Protein AF-0000000066916669 (afdb_homodimer)

Radius of gyration: 25.3 Å; Cα contacts (8 Å, |Δi|>4): 601; chains: 2; bounding box: 57×91×58 Å

pLDDT: mean 84.6, std 14.41, range [48.88, 98.75]

Sequence (262 aa):
MKFILYIFLIFLSIKISYMYKQDVSVAGQLLCNRKRAVGIQVYLKEKDTFDPDDTLDATLSDYEGKFKLEGVEDEFKSIKPYIEIIHKCEVSNIMCNRSTIYRIDQKQIGKNYDFQYINLNIKGHSDSEICMKFILYIFLIFLSIKISYMYKQDVSVAGQLLCNRKRAVGIQVYLKEKDTFDPDDTLDATLSDYEGKFKLEGVEDEFKSIKPYIEIIHKCEVSNIMCNRSTIYRIDQKQIGKNYDFQYINLNIKGHSDSEIC

Organism: Strongyloides stercoralis (NCBI:txid6248)

Solvent-accessible surface area (backbone atoms only — not comparable to full-atom values): 14380 Å² total; per-residue (Å²): 112,69,66,61,52,50,53,55,55,54,63,65,58,60,70,66,72,74,56,46,80,45,41,40,33,39,32,33,28,34,27,42,91,92,32,61,33,54,67,34,44,36,34,36,32,32,62,45,92,87,46,77,66,43,76,50,30,73,46,52,17,38,91,71,5,33,41,69,44,55,31,70,46,73,34,76,55,85,71,47,38,30,37,40,36,47,38,62,60,88,49,96,48,87,84,30,34,35,38,40,61,48,68,49,60,66,89,45,56,71,37,80,40,68,52,47,58,42,47,51,67,50,69,54,99,60,52,44,77,51,111,114,70,65,61,51,51,52,55,55,53,65,66,58,60,70,65,73,73,57,45,79,45,43,41,32,41,33,34,27,33,26,42,91,93,32,63,33,55,68,33,44,38,34,36,32,32,62,45,92,86,47,76,65,44,77,49,29,74,46,55,17,36,92,72,5,34,41,69,43,56,31,72,45,74,34,76,56,84,69,47,39,30,37,40,36,47,38,61,59,89,48,94,47,90,83,28,33,33,37,40,60,46,67,49,61,65,88,44,56,70,35,80,40,67,51,46,58,43,47,51,66,51,70,54,98,59,52,42,77,51,113

Structure (mmCIF, N/CA/C/O backbone):
data_AF-0000000066916669-model_v1
#
loop_
_entity.id
_entity.type
_entity.pdbx_description
1 polymer 'GTP cyclohydrolase 1'
#
loop_
_atom_site.group_PDB
_atom_site.id
_atom_site.type_symbol
_atom_site.label_atom_id
_atom_site.label_alt_id
_atom_site.label_comp_id
_atom_site.label_asym_id
_atom_site.label_entity_id
_atom_site.label_seq_id
_atom_site.pdbx_PDB_ins_code
_atom_site.Cartn_x
_atom_site.Cartn_y
_atom_site.Cartn_z
_atom_site.occupancy
_atom_site.B_iso_or_equiv
_atom_site.auth_seq_id
_atom_site.auth_comp_id
_atom_site.auth_asym_id
_atom_site.auth_atom_id
_atom_site.pdbx_PDB_model_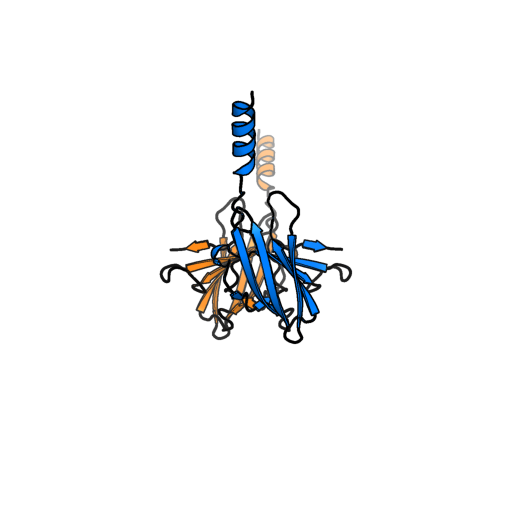num
ATOM 1 N N . MET A 1 1 ? -37.219 -37.375 -38.188 1 54.28 1 MET A N 1
ATOM 2 C CA . MET A 1 1 ? -37.094 -37.156 -36.75 1 54.28 1 MET A CA 1
ATOM 3 C C . MET A 1 1 ? -35.688 -37.469 -36.281 1 54.28 1 MET A C 1
ATOM 5 O O . MET A 1 1 ? -35.219 -36.906 -35.281 1 54.28 1 MET A O 1
ATOM 9 N N . LYS A 1 2 ? -35 -38.5 -36.906 1 67.44 2 LYS A N 1
ATOM 10 C CA . LYS A 1 2 ? -33.688 -38.875 -36.438 1 67.44 2 LYS A CA 1
ATOM 11 C C . LYS A 1 2 ? -32.656 -37.781 -36.781 1 67.44 2 LYS A C 1
ATOM 13 O O . LYS A 1 2 ? -31.719 -37.562 -36.031 1 67.44 2 LYS A O 1
ATOM 18 N N . PHE A 1 3 ? -32.812 -37.125 -37.906 1 68.62 3 PHE A N 1
ATOM 19 C CA . PHE A 1 3 ? -31.859 -36.125 -38.344 1 68.62 3 PHE A CA 1
ATOM 20 C C . PHE A 1 3 ? -31.938 -34.875 -37.438 1 68.62 3 PHE A C 1
ATOM 22 O O . PHE A 1 3 ? -30.906 -34.281 -37.125 1 68.62 3 PHE A O 1
ATOM 29 N N . ILE A 1 4 ? -33.125 -34.5 -37.031 1 66 4 ILE A N 1
ATOM 30 C CA . ILE A 1 4 ? -33.312 -33.344 -36.156 1 66 4 ILE A CA 1
ATOM 31 C C . ILE A 1 4 ? -32.719 -33.656 -34.75 1 66 4 ILE A C 1
ATOM 33 O O . ILE A 1 4 ? -32.125 -32.781 -34.125 1 66 4 ILE A O 1
ATOM 37 N N . LEU A 1 5 ? -32.812 -34.938 -34.406 1 64.81 5 LEU A N 1
ATOM 38 C CA . LEU A 1 5 ? -32.25 -35.312 -33.094 1 64.81 5 LEU A CA 1
ATOM 39 C C . LEU A 1 5 ? -30.734 -35.25 -33.125 1 64.81 5 LEU A C 1
ATOM 41 O O . LEU A 1 5 ? -30.109 -34.875 -32.125 1 64.81 5 LEU A O 1
ATOM 45 N N . TYR A 1 6 ? -30.172 -35.594 -34.344 1 64.19 6 TYR A N 1
ATOM 46 C CA . TYR A 1 6 ? -28.719 -35.594 -34.438 1 64.19 6 TYR A CA 1
ATOM 47 C C . TYR A 1 6 ? -28.172 -34.156 -34.438 1 64.19 6 TYR A C 1
ATOM 49 O O . TYR A 1 6 ? -27.109 -33.875 -33.875 1 64.19 6 TYR A O 1
ATOM 57 N N . ILE A 1 7 ? -28.938 -33.25 -35 1 62.25 7 ILE A N 1
ATOM 58 C CA . ILE A 1 7 ? -28.5 -31.859 -35.031 1 62.25 7 ILE A CA 1
ATOM 59 C C . ILE A 1 7 ? -28.578 -31.266 -33.625 1 62.25 7 ILE A C 1
ATOM 61 O O . ILE A 1 7 ? -27.703 -30.5 -33.219 1 62.25 7 ILE A O 1
ATOM 65 N N . PHE A 1 8 ? -29.594 -31.625 -32.812 1 62.5 8 PHE A N 1
ATOM 66 C CA . PHE A 1 8 ? -29.734 -31.141 -31.438 1 62.5 8 PHE A CA 1
ATOM 67 C C . PHE A 1 8 ? -28.609 -31.672 -30.562 1 62.5 8 PHE A C 1
ATOM 69 O O . PHE A 1 8 ? -28.094 -30.969 -29.703 1 62.5 8 PHE A O 1
ATOM 76 N N . LEU A 1 9 ? -28.203 -32.906 -30.781 1 59.75 9 LEU A N 1
ATOM 77 C CA . LEU A 1 9 ? -27.125 -33.469 -29.984 1 59.75 9 LEU A CA 1
ATOM 78 C C . LEU A 1 9 ? -25.781 -32.844 -30.344 1 59.75 9 LEU A C 1
ATOM 80 O O . LEU A 1 9 ? -24.922 -32.656 -29.484 1 59.75 9 LEU A O 1
ATOM 84 N N . ILE A 1 10 ? -25.516 -32.5 -31.578 1 57.75 10 ILE A N 1
ATOM 85 C CA . ILE A 1 10 ? -24.266 -31.859 -31.984 1 57.75 10 ILE A CA 1
ATOM 86 C C . ILE A 1 10 ? -24.203 -30.422 -31.422 1 57.75 10 ILE A C 1
ATOM 88 O O . ILE A 1 10 ? -23.141 -29.969 -31 1 57.75 10 ILE A O 1
ATOM 92 N N . PHE A 1 11 ? -25.312 -29.641 -31.438 1 56.94 11 PHE A N 1
ATOM 93 C CA . PHE A 1 11 ? -25.297 -28.297 -30.891 1 56.94 11 PHE A CA 1
ATOM 94 C C . PHE A 1 11 ? -25.016 -28.328 -29.391 1 56.94 11 PHE A C 1
ATOM 96 O O . PHE A 1 11 ? -24.469 -27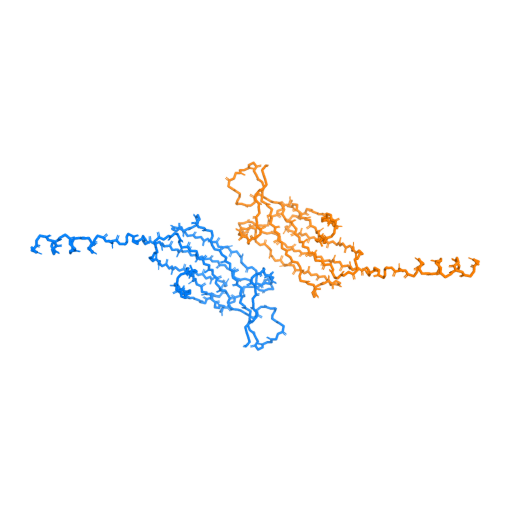.359 -28.844 1 56.94 11 PHE A O 1
ATOM 103 N N . LEU A 1 12 ? -25.516 -29.281 -28.656 1 54.38 12 LEU A N 1
ATOM 104 C CA . LEU A 1 12 ? -25.234 -29.359 -27.234 1 54.38 12 LEU A CA 1
ATOM 105 C C . LEU A 1 12 ? -23.766 -29.656 -26.984 1 54.38 12 LEU A C 1
ATOM 107 O O . LEU A 1 12 ? -23.219 -29.281 -25.938 1 54.38 12 LEU A O 1
ATOM 111 N N . SER A 1 13 ? -23.078 -30.406 -27.828 1 51.09 13 SER A N 1
ATOM 112 C CA . SER A 1 13 ? -21.703 -30.766 -27.5 1 51.09 13 SER A CA 1
ATOM 113 C C . SER A 1 13 ? -20.781 -29.547 -27.516 1 51.09 13 SER A C 1
ATOM 115 O O . SER A 1 13 ? -19.719 -29.562 -26.906 1 51.09 13 SER A O 1
ATOM 117 N N . ILE A 1 14 ? -20.922 -28.703 -28.484 1 51.44 14 ILE A N 1
ATOM 118 C CA . ILE A 1 14 ? -19.734 -27.891 -28.766 1 51.44 14 ILE A CA 1
ATOM 119 C C . ILE A 1 14 ? -19.531 -26.875 -27.641 1 51.44 14 ILE A C 1
ATOM 121 O O . ILE A 1 14 ? -18.703 -25.984 -27.766 1 51.44 14 ILE A O 1
ATOM 125 N N . LYS A 1 15 ? -20.422 -26.547 -26.891 1 48.88 15 LYS A N 1
ATOM 126 C CA . LYS A 1 15 ? -19.938 -25.453 -26.062 1 48.88 15 LYS A CA 1
ATOM 127 C C . LYS A 1 15 ? -18.719 -25.891 -25.25 1 48.88 15 LYS A C 1
ATOM 129 O O . LYS A 1 15 ? -18.859 -26.406 -24.125 1 48.88 15 LYS A O 1
ATOM 134 N N . ILE A 1 16 ? -17.766 -26.688 -25.797 1 51.12 16 ILE A N 1
ATOM 135 C CA . ILE A 1 16 ? -16.5 -26.797 -25.078 1 51.12 16 ILE A CA 1
ATOM 136 C C . ILE A 1 16 ? -16.062 -25.422 -24.578 1 51.12 16 ILE A C 1
ATOM 138 O O . ILE A 1 16 ? -15.742 -24.547 -25.391 1 51.12 16 ILE A O 1
ATOM 142 N N . SER A 1 17 ? -16.688 -25 -23.578 1 51.78 17 SER A N 1
ATOM 143 C CA . SER A 1 17 ? -16.281 -23.781 -22.859 1 51.78 17 SER A CA 1
ATOM 144 C C . SER A 1 17 ? -14.773 -23.734 -22.672 1 51.78 17 SER A C 1
ATOM 146 O O . SER A 1 17 ? -14.195 -24.609 -22 1 51.78 17 SER A O 1
ATOM 148 N N . TYR A 1 18 ? -13.961 -23.328 -23.688 1 56.91 18 TYR A N 1
ATOM 149 C CA . TYR A 1 18 ? -12.523 -23.094 -23.656 1 56.91 18 TYR A CA 1
ATOM 150 C C . TYR A 1 18 ? -12.125 -22.375 -22.359 1 56.91 18 TYR A C 1
ATOM 152 O O . TYR A 1 18 ? -12.305 -21.172 -22.234 1 56.91 18 TYR A O 1
ATOM 160 N N . MET A 1 19 ? -12.172 -23.078 -21.25 1 63.72 19 MET A N 1
ATOM 161 C CA . MET A 1 19 ? -11.57 -22.547 -20.031 1 63.72 19 MET A CA 1
ATOM 162 C C . MET A 1 19 ? -10.047 -22.594 -20.109 1 63.72 19 MET A C 1
ATOM 164 O O . MET A 1 19 ? -9.484 -23.594 -20.578 1 63.72 19 MET A O 1
ATOM 168 N N . TYR A 1 20 ? -9.367 -21.484 -20.031 1 74.69 20 TYR A N 1
ATOM 169 C CA . TYR A 1 20 ? -7.914 -21.391 -20.047 1 74.69 20 TYR A CA 1
ATOM 170 C C . TYR A 1 20 ? -7.359 -21.422 -18.625 1 74.69 20 TYR A C 1
ATOM 172 O O . TYR A 1 20 ? -7.945 -20.859 -17.703 1 74.69 20 TYR A O 1
ATOM 180 N N . LYS A 1 21 ? -6.465 -22.375 -18.406 1 80.81 21 LYS A N 1
ATOM 181 C CA . LYS A 1 21 ? -5.738 -22.469 -17.156 1 80.81 21 LYS A CA 1
ATOM 182 C C . LYS A 1 21 ? -4.773 -21.297 -16.984 1 80.81 21 LYS A C 1
ATOM 184 O O . LYS A 1 21 ? -3.973 -21.016 -17.875 1 80.81 21 LYS A O 1
ATOM 189 N N . GLN A 1 22 ? -4.957 -20.547 -15.906 1 86.12 22 GLN A N 1
ATOM 190 C CA . GLN A 1 22 ? -4.086 -19.406 -15.602 1 86.12 22 GLN A CA 1
ATOM 191 C C . GLN A 1 22 ? -3.393 -19.594 -14.258 1 86.12 22 GLN A C 1
ATOM 193 O O . GLN A 1 22 ? -4.047 -19.859 -13.25 1 86.12 22 GLN A O 1
ATOM 198 N N . ASP A 1 23 ? -2.1 -19.562 -14.242 1 90.25 23 ASP A N 1
ATOM 199 C CA . ASP A 1 23 ? -1.294 -19.719 -13.039 1 90.25 23 ASP A CA 1
ATOM 200 C C . ASP A 1 23 ? -0.911 -18.375 -12.445 1 90.25 23 ASP A C 1
ATOM 202 O O . ASP A 1 23 ? -0.667 -17.406 -13.18 1 90.25 23 ASP A O 1
ATOM 206 N N . VAL A 1 24 ? -0.992 -18.375 -11.18 1 91.44 24 VAL A N 1
ATOM 207 C CA . VAL A 1 24 ? -0.552 -17.172 -10.484 1 91.44 24 VAL A CA 1
ATOM 208 C C . VAL A 1 24 ? 0.416 -17.547 -9.359 1 91.44 24 VAL A C 1
ATOM 210 O O . VAL A 1 24 ? 0.133 -18.453 -8.57 1 91.44 24 VAL A O 1
ATOM 213 N N . SER A 1 25 ? 1.585 -16.953 -9.336 1 95.88 25 SER A N 1
ATOM 214 C CA . SER A 1 25 ? 2.586 -17.125 -8.289 1 95.88 25 SER A CA 1
ATOM 215 C C . SER A 1 25 ? 2.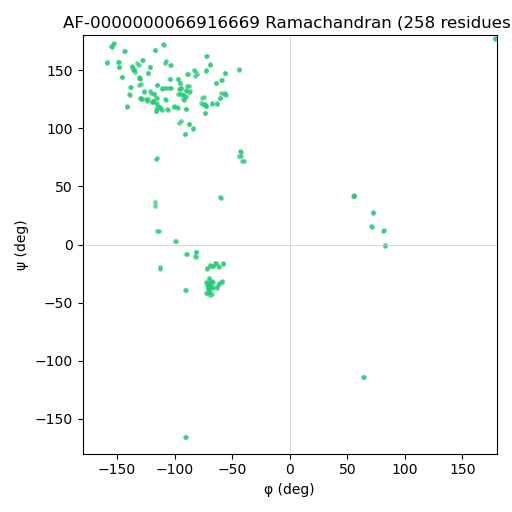984 -15.773 -7.688 1 95.88 25 SER A C 1
ATOM 217 O O . SER A 1 25 ? 3.354 -14.852 -8.414 1 95.88 25 SER A O 1
ATOM 219 N N . VAL A 1 26 ? 2.854 -15.711 -6.367 1 96.44 26 VAL A N 1
ATOM 220 C CA . VAL A 1 26 ? 3.172 -14.445 -5.727 1 96.44 26 VAL A CA 1
ATOM 221 C C . VAL A 1 26 ? 4.008 -14.695 -4.473 1 96.44 26 VAL A C 1
ATOM 223 O O . VAL A 1 26 ? 3.893 -15.742 -3.842 1 96.44 26 VAL A O 1
ATOM 226 N N . ALA A 1 27 ? 4.832 -13.773 -4.145 1 97.69 27 ALA A N 1
ATOM 227 C CA . ALA A 1 27 ? 5.668 -13.805 -2.943 1 97.69 27 ALA A CA 1
ATOM 228 C C . ALA A 1 27 ? 5.816 -12.414 -2.342 1 97.69 27 ALA A C 1
ATOM 230 O O . ALA A 1 27 ? 5.418 -11.414 -2.953 1 97.69 27 ALA A O 1
ATOM 231 N N . GLY A 1 28 ? 6.277 -12.312 -1.205 1 97.62 28 GLY A N 1
ATOM 232 C CA . G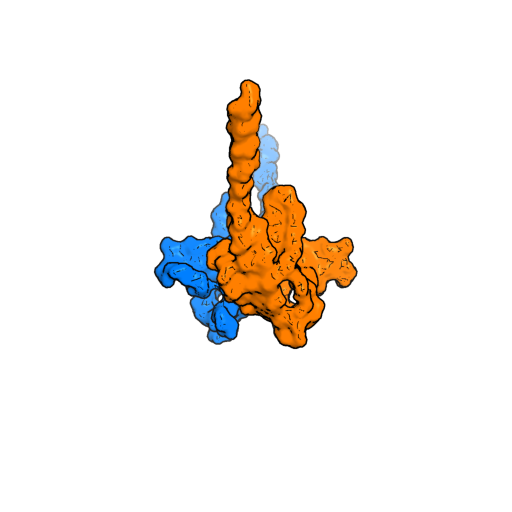LY A 1 28 ? 6.555 -11.055 -0.527 1 97.62 28 GLY A CA 1
ATOM 233 C C . GLY A 1 28 ? 7.086 -11.242 0.882 1 97.62 28 GLY A C 1
ATOM 234 O O . GLY A 1 28 ? 7.281 -12.375 1.333 1 97.62 28 GLY A O 1
ATOM 235 N N . GLN A 1 29 ? 7.391 -10.125 1.482 1 98.12 29 GLN A N 1
ATOM 236 C CA . GLN A 1 29 ? 7.867 -10.07 2.861 1 98.12 29 GLN A CA 1
ATOM 237 C C . GLN A 1 29 ? 7.066 -9.055 3.678 1 98.12 29 GLN A C 1
ATOM 239 O O . GLN A 1 29 ? 6.949 -7.895 3.291 1 98.12 29 GLN A O 1
ATOM 244 N N .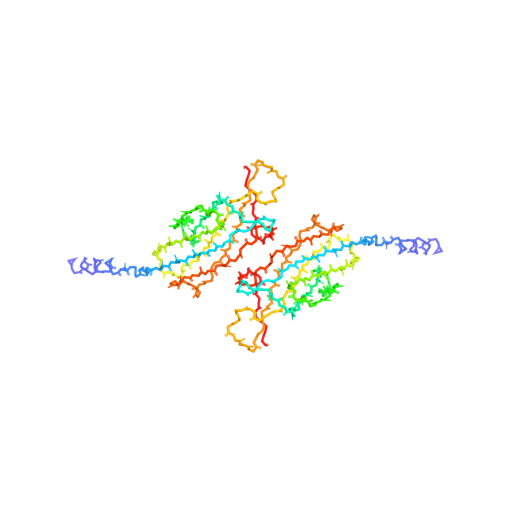 LEU A 1 30 ? 6.531 -9.516 4.758 1 98 30 LEU A N 1
ATOM 245 C CA . LEU A 1 30 ? 5.641 -8.695 5.566 1 98 30 LEU A CA 1
ATOM 246 C C . LEU A 1 30 ? 6.406 -8.008 6.695 1 98 30 LEU A C 1
ATOM 248 O O . LEU A 1 30 ? 7.258 -8.625 7.336 1 98 30 LEU A O 1
ATOM 252 N N . LEU A 1 31 ? 6.113 -6.797 6.82 1 97.38 31 LEU A N 1
ATOM 253 C CA . LEU A 1 31 ? 6.672 -6.012 7.914 1 97.38 31 LEU A CA 1
ATOM 254 C C . LEU A 1 31 ? 5.562 -5.391 8.758 1 97.38 31 LEU A C 1
ATOM 256 O O . LEU A 1 31 ? 4.523 -4.992 8.227 1 97.38 31 LEU A O 1
ATOM 260 N N . CYS A 1 32 ? 5.832 -5.246 10.039 1 96.44 32 CYS A N 1
ATOM 261 C CA . CYS A 1 32 ? 5.012 -4.496 10.984 1 96.44 32 CYS A CA 1
ATOM 262 C C . CYS A 1 32 ? 5.883 -3.732 11.977 1 96.44 32 CYS A C 1
ATOM 264 O O . CYS A 1 32 ? 6.629 -4.34 12.75 1 96.44 32 CYS A O 1
ATOM 266 N N . ASN A 1 33 ? 5.77 -2.379 11.969 1 94.44 33 ASN A N 1
ATOM 267 C CA . ASN A 1 33 ? 6.562 -1.525 12.844 1 94.44 33 ASN A CA 1
ATOM 268 C C . ASN A 1 33 ? 8.062 -1.771 12.664 1 94.44 33 ASN A C 1
ATOM 270 O O . ASN A 1 33 ? 8.789 -1.956 13.641 1 94.44 33 ASN A O 1
ATOM 274 N N . ARG A 1 34 ? 8.445 -1.899 11.406 1 93.19 34 ARG A N 1
ATOM 275 C CA . ARG A 1 34 ? 9.836 -2.004 10.961 1 93.19 34 ARG A CA 1
ATOM 276 C C . ARG A 1 34 ? 10.438 -3.346 11.359 1 93.19 34 ARG A C 1
ATOM 278 O O . ARG A 1 34 ? 11.664 -3.492 11.406 1 93.19 34 ARG A O 1
ATOM 285 N N . LYS A 1 35 ? 9.602 -4.293 11.719 1 96.5 35 LYS A N 1
ATOM 286 C CA . LYS A 1 35 ? 10.039 -5.645 12.039 1 96.5 35 LYS A CA 1
ATOM 287 C C . LYS A 1 35 ? 9.367 -6.672 11.141 1 96.5 35 LYS A C 1
ATOM 289 O O . LYS A 1 35 ? 8.258 -6.441 10.648 1 96.5 35 LYS A O 1
ATOM 294 N N . ARG A 1 36 ? 10.094 -7.801 10.961 1 97.94 36 ARG A N 1
ATOM 295 C CA . ARG A 1 36 ? 9.508 -8.898 10.195 1 97.94 36 ARG A CA 1
ATOM 296 C C . ARG A 1 36 ? 8.227 -9.406 10.859 1 97.94 36 ARG A C 1
ATOM 298 O O . ARG A 1 36 ? 8.211 -9.656 12.07 1 97.94 36 ARG A O 1
ATOM 305 N N . ALA A 1 37 ? 7.176 -9.438 10.117 1 98.19 37 ALA A N 1
ATOM 306 C CA . ALA A 1 37 ? 5.914 -9.953 10.625 1 98.19 37 ALA A CA 1
ATOM 307 C C . ALA A 1 37 ? 5.816 -11.461 10.422 1 98.19 37 ALA A C 1
ATOM 309 O O . ALA A 1 37 ? 5.551 -11.93 9.312 1 98.19 37 ALA A O 1
ATOM 310 N N . VAL A 1 38 ? 6.004 -12.18 11.492 1 98.25 38 VAL A N 1
ATOM 311 C CA . VAL A 1 38 ? 6.125 -13.633 11.445 1 98.25 38 VAL A CA 1
ATOM 312 C C . VAL A 1 38 ? 4.781 -14.273 11.773 1 98.25 38 VAL A C 1
ATOM 314 O O . VAL A 1 38 ? 4.059 -13.797 12.648 1 98.25 38 VAL A O 1
ATOM 317 N N . GLY A 1 39 ? 4.457 -15.359 11.117 1 98.31 39 GLY A N 1
ATOM 318 C CA . GLY A 1 39 ? 3.27 -16.141 11.43 1 98.31 39 GLY A CA 1
ATOM 319 C C . GLY A 1 39 ? 1.982 -15.453 11.008 1 98.31 39 GLY A C 1
ATOM 320 O O . GLY A 1 39 ? 0.945 -15.617 11.648 1 98.31 39 GLY A O 1
ATOM 321 N N . ILE A 1 40 ? 2.039 -14.625 10 1 98.44 40 ILE A N 1
ATOM 322 C CA . ILE A 1 40 ? 0.876 -13.898 9.5 1 98.44 40 ILE A CA 1
ATOM 323 C C . ILE A 1 40 ? 0.183 -14.719 8.414 1 98.44 40 ILE A C 1
ATOM 325 O O . ILE A 1 40 ? 0.836 -15.234 7.5 1 98.44 40 ILE A O 1
ATOM 329 N N . GLN A 1 41 ? -1.127 -14.805 8.539 1 98.44 41 GLN A N 1
ATOM 330 C CA . GLN A 1 41 ? -1.916 -15.547 7.562 1 98.44 41 GLN A CA 1
ATOM 331 C C . GLN A 1 41 ? -2.084 -14.75 6.27 1 98.44 41 GLN A C 1
ATOM 333 O O . GLN A 1 41 ? -2.547 -13.609 6.297 1 98.44 41 GLN A O 1
ATOM 338 N N . VAL A 1 42 ? -1.712 -15.391 5.117 1 98.31 42 VAL A N 1
ATOM 339 C CA . VAL A 1 42 ? -1.852 -14.789 3.797 1 98.31 42 VAL A CA 1
ATOM 340 C C . VAL A 1 42 ? -2.625 -15.734 2.877 1 98.31 42 VAL A C 1
ATOM 342 O O . VAL A 1 42 ? -2.334 -16.922 2.816 1 98.31 42 VAL A O 1
ATOM 345 N N . TYR A 1 43 ? -3.586 -15.164 2.215 1 97.19 43 TYR A N 1
ATOM 346 C CA . TYR A 1 43 ? -4.387 -15.922 1.259 1 97.19 43 TYR A CA 1
ATOM 347 C C . TYR A 1 43 ? -4.184 -15.398 -0.158 1 97.19 43 TYR A C 1
ATOM 349 O O . TYR A 1 43 ? -4.102 -14.188 -0.372 1 97.19 43 TYR A O 1
ATOM 357 N N . LEU A 1 44 ? -4.059 -16.266 -1.101 1 96 44 LEU A N 1
ATOM 358 C CA . LEU A 1 44 ? -4.23 -15.945 -2.516 1 96 44 LEU A CA 1
ATOM 359 C C . LEU A 1 44 ? -5.633 -16.312 -2.984 1 96 44 LEU A C 1
ATOM 361 O O . LEU A 1 44 ? -6.039 -17.484 -2.891 1 96 44 LEU A O 1
ATOM 365 N N . LYS A 1 45 ? -6.316 -15.289 -3.412 1 93.12 45 LYS A N 1
ATOM 366 C CA . LYS A 1 45 ? -7.715 -15.484 -3.789 1 93.12 45 LYS A CA 1
ATOM 367 C C . LYS A 1 45 ? -7.988 -14.938 -5.188 1 93.12 45 LYS A C 1
ATOM 369 O O . LYS A 1 45 ? -7.152 -14.227 -5.754 1 93.12 45 LYS A O 1
ATOM 374 N N . GLU A 1 46 ? -9.008 -15.391 -5.789 1 89.38 46 GLU A N 1
ATOM 375 C CA . GLU A 1 46 ? -9.469 -14.914 -7.09 1 89.38 46 GLU A CA 1
ATOM 376 C C . GLU A 1 46 ? -10.922 -14.445 -7.027 1 89.38 46 GLU A C 1
ATOM 378 O O . GLU A 1 46 ? -11.773 -15.125 -6.461 1 89.38 46 GLU A O 1
ATOM 383 N N . LYS A 1 47 ? -11.023 -13.133 -7.453 1 80.56 47 LYS A N 1
ATOM 384 C CA . LYS A 1 47 ? -12.375 -12.578 -7.457 1 80.56 47 LYS A CA 1
ATOM 385 C C . LYS A 1 47 ? -13.203 -13.148 -8.602 1 80.56 47 LYS A C 1
ATOM 387 O O . LYS A 1 47 ? -12.773 -13.141 -9.758 1 80.56 47 LYS A O 1
ATOM 392 N N . ASP A 1 48 ? -14.227 -13.93 -8.297 1 67.88 48 ASP A N 1
ATOM 393 C CA . ASP A 1 48 ? -15.07 -14.5 -9.344 1 67.88 48 ASP A CA 1
ATOM 394 C C . ASP A 1 48 ? -16.312 -13.641 -9.57 1 67.88 48 ASP A C 1
ATOM 396 O O . ASP A 1 48 ? -16.812 -13.008 -8.641 1 67.88 48 ASP A O 1
ATOM 400 N N . THR A 1 49 ? -16.562 -13.305 -10.758 1 58.59 49 THR A N 1
ATOM 401 C CA . THR A 1 49 ? -17.781 -12.578 -11.094 1 58.59 49 THR A CA 1
ATOM 402 C C . THR A 1 49 ? -19.016 -13.398 -10.742 1 58.59 49 THR A C 1
ATOM 404 O O . THR A 1 49 ? -20.031 -12.852 -10.281 1 58.59 49 THR A O 1
ATOM 407 N N . PHE A 1 50 ? -18.938 -14.695 -10.867 1 56.31 50 PHE A N 1
ATOM 408 C CA . PHE A 1 50 ? -20.188 -15.445 -10.812 1 56.31 50 PHE A CA 1
ATOM 409 C C . PHE A 1 50 ? -20.234 -16.312 -9.562 1 56.31 50 PHE A C 1
ATOM 411 O O . PHE A 1 50 ? -21.312 -16.766 -9.164 1 56.31 50 PHE A O 1
ATOM 418 N N . ASP A 1 51 ? -19.172 -16.609 -8.938 1 59.69 51 ASP A N 1
ATOM 419 C CA . ASP A 1 51 ? -19.141 -17.469 -7.758 1 59.69 51 ASP A CA 1
ATOM 420 C C . ASP A 1 51 ? -18.297 -16.844 -6.648 1 59.69 51 ASP A C 1
ATOM 422 O O . ASP A 1 51 ? -17.625 -15.836 -6.863 1 59.69 51 ASP A O 1
ATOM 426 N N . PRO A 1 52 ? -18.656 -17.312 -5.477 1 63.31 52 PRO A N 1
ATOM 427 C CA . PRO A 1 52 ? -17.828 -16.828 -4.371 1 63.31 52 PRO A CA 1
ATOM 428 C C . PRO A 1 52 ? -16.344 -16.859 -4.684 1 63.31 52 PRO A C 1
ATOM 430 O O . PRO A 1 52 ? -15.898 -17.672 -5.508 1 63.31 52 PRO A O 1
ATOM 433 N N . ASP A 1 53 ? -15.578 -15.922 -4.062 1 69 53 ASP A N 1
ATOM 434 C CA . ASP A 1 53 ? -14.133 -15.898 -4.254 1 69 53 ASP A CA 1
ATOM 435 C C . ASP A 1 53 ? -13.508 -17.25 -3.896 1 69 53 ASP A C 1
ATOM 437 O O . ASP A 1 53 ? -13.914 -17.891 -2.924 1 69 53 ASP A O 1
ATOM 441 N N . ASP A 1 54 ? -12.742 -17.719 -4.801 1 80.5 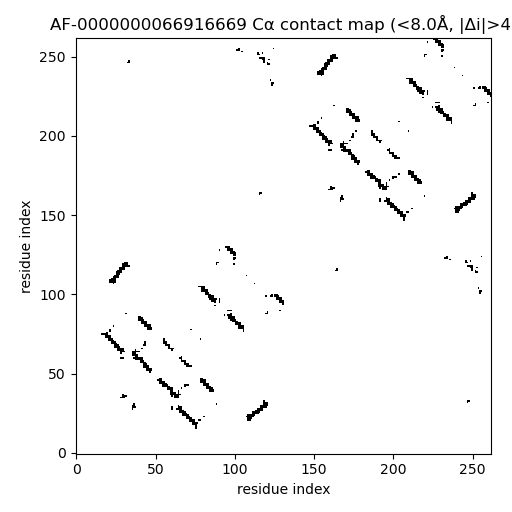54 ASP A N 1
ATOM 442 C CA . ASP A 1 54 ? -12.031 -18.969 -4.566 1 80.5 54 ASP A CA 1
ATOM 443 C C . ASP A 1 54 ? -10.664 -18.719 -3.938 1 80.5 54 ASP A C 1
ATOM 445 O O . ASP A 1 54 ? -9.945 -17.797 -4.352 1 80.5 54 ASP A O 1
ATOM 449 N N . THR A 1 55 ? -10.453 -19.406 -2.812 1 87.81 55 THR A N 1
ATOM 450 C CA . THR A 1 55 ? -9.102 -19.438 -2.275 1 87.81 55 THR A CA 1
ATOM 451 C C . THR A 1 55 ? -8.211 -20.375 -3.088 1 87.81 55 THR A C 1
ATOM 453 O O . THR A 1 55 ? -8.492 -21.578 -3.186 1 87.81 55 THR A O 1
ATOM 456 N N . LEU A 1 56 ? -7.184 -19.797 -3.611 1 91.12 56 LEU A N 1
ATOM 457 C CA . LEU A 1 56 ? -6.277 -20.578 -4.441 1 91.12 56 LEU A CA 1
ATOM 458 C C . LEU A 1 56 ? -5.164 -21.203 -3.602 1 91.12 56 LEU A C 1
ATOM 460 O O . LEU A 1 56 ? -4.707 -22.312 -3.885 1 91.12 56 LEU A O 1
ATOM 464 N N . ASP A 1 57 ? -4.695 -20.5 -2.686 1 95.69 57 ASP A N 1
ATOM 465 C CA . ASP A 1 57 ? -3.607 -20.922 -1.817 1 95.69 57 ASP A CA 1
ATOM 466 C C . ASP A 1 57 ? -3.594 -20.141 -0.513 1 95.69 57 ASP A C 1
ATOM 468 O O . ASP A 1 57 ? -4.23 -19.078 -0.413 1 95.69 57 ASP A O 1
ATOM 472 N N . ALA A 1 58 ? -3.002 -20.719 0.539 1 97.69 58 ALA A N 1
ATOM 473 C CA . ALA A 1 58 ? -2.848 -20.062 1.834 1 97.69 58 ALA A CA 1
ATOM 474 C C . ALA A 1 58 ? -1.539 -20.469 2.504 1 97.69 58 ALA A C 1
ATOM 476 O O . ALA A 1 58 ? -1.098 -21.609 2.375 1 97.69 58 ALA A O 1
ATOM 477 N N . THR A 1 59 ? -0.947 -19.547 3.186 1 98.44 59 THR A N 1
ATOM 478 C CA . THR A 1 59 ? 0.285 -19.859 3.904 1 98.44 59 THR A CA 1
ATOM 479 C C . THR A 1 59 ? 0.472 -18.906 5.082 1 98.44 59 THR A C 1
ATOM 481 O O . THR A 1 59 ? -0.317 -17.984 5.27 1 98.44 59 THR A O 1
ATOM 484 N N . LEU A 1 60 ? 1.412 -19.188 5.934 1 98.62 60 LEU A N 1
ATOM 485 C CA . LEU A 1 60 ? 1.879 -18.297 6.988 1 98.62 60 LEU A CA 1
ATOM 486 C C . LEU A 1 60 ? 3.254 -17.734 6.652 1 98.62 60 LEU A C 1
ATOM 488 O O . LEU A 1 60 ? 4.113 -18.453 6.125 1 98.62 60 LEU A O 1
ATOM 492 N N . SER A 1 61 ? 3.377 -16.469 6.852 1 98.75 61 SER A N 1
ATOM 493 C CA . SER A 1 61 ? 4.723 -15.922 6.684 1 98.75 61 SER A CA 1
ATOM 494 C C . SER A 1 61 ? 5.723 -16.641 7.586 1 98.75 61 SER A C 1
ATOM 496 O O . SER A 1 61 ? 5.379 -17.031 8.703 1 98.75 61 SER A O 1
ATOM 498 N N . ASP A 1 62 ? 6.914 -16.766 7.172 1 98.56 62 ASP A N 1
ATOM 499 C CA . ASP A 1 62 ? 7.934 -17.516 7.906 1 98.56 62 ASP A CA 1
ATOM 500 C C . ASP A 1 62 ? 8.695 -16.609 8.867 1 98.56 62 ASP A C 1
ATOM 502 O O . ASP A 1 62 ? 8.25 -15.492 9.164 1 98.56 62 ASP A O 1
ATOM 506 N N . TYR A 1 63 ? 9.859 -17.078 9.406 1 98 63 TYR A N 1
ATOM 507 C CA . TYR A 1 63 ? 10.617 -16.391 10.445 1 98 63 TYR A CA 1
ATOM 508 C C . TYR A 1 63 ? 11.203 -15.086 9.906 1 98 63 TYR A C 1
ATOM 510 O O . TYR A 1 63 ? 11.617 -14.219 10.68 1 98 63 TYR A O 1
ATOM 518 N N . GLU A 1 64 ? 11.305 -14.922 8.609 1 98.06 64 GLU A N 1
ATOM 519 C CA . GLU A 1 64 ? 11.789 -13.688 7.996 1 98.06 64 GLU A CA 1
ATOM 520 C C . GLU A 1 64 ? 10.625 -12.82 7.52 1 98.06 64 GLU A C 1
ATOM 522 O O . GLU A 1 64 ? 10.844 -11.797 6.871 1 98.06 64 GLU A O 1
ATOM 527 N N . GLY A 1 65 ? 9.391 -13.242 7.77 1 98.62 65 GLY A N 1
ATOM 528 C CA . GLY A 1 65 ? 8.219 -12.523 7.301 1 98.62 65 GLY A CA 1
ATOM 529 C C . GLY A 1 65 ? 7.875 -12.82 5.852 1 98.62 65 GLY A C 1
ATOM 530 O O . GLY A 1 65 ? 7.055 -12.125 5.25 1 98.62 65 GLY A O 1
ATOM 531 N N . LYS A 1 66 ? 8.492 -13.812 5.324 1 98.69 66 LYS A N 1
ATOM 532 C CA . LYS A 1 66 ? 8.32 -14.117 3.906 1 98.69 66 LYS A CA 1
ATOM 533 C C . LYS A 1 66 ? 7.141 -15.055 3.68 1 98.69 66 LYS A C 1
ATOM 535 O O . LYS A 1 66 ? 6.824 -15.883 4.539 1 98.69 66 LYS A O 1
ATOM 540 N N . PHE A 1 67 ? 6.504 -14.867 2.59 1 98.69 67 PHE A N 1
ATOM 541 C CA . PHE A 1 67 ? 5.469 -15.789 2.145 1 98.69 67 PHE A CA 1
ATOM 542 C C . PHE A 1 67 ? 5.598 -16.062 0.651 1 98.69 67 PHE A C 1
ATOM 544 O O . PHE A 1 67 ? 6.168 -15.266 -0.088 1 98.69 67 PHE A O 1
ATOM 551 N N . LYS A 1 68 ? 5.168 -17.156 0.251 1 98.44 68 LYS A N 1
ATOM 552 C CA . LYS A 1 68 ? 5.039 -17.578 -1.145 1 98.44 68 LYS A CA 1
ATOM 553 C C . LYS A 1 68 ? 3.738 -18.328 -1.378 1 98.44 68 LYS A C 1
ATOM 555 O O . LYS A 1 68 ? 3.387 -19.219 -0.599 1 98.44 68 LYS A O 1
ATOM 560 N N . LEU A 1 69 ? 3.012 -17.906 -2.363 1 98 69 LEU A N 1
ATOM 561 C CA . LEU A 1 69 ? 1.733 -18.531 -2.707 1 98 69 LEU A CA 1
ATOM 562 C C . LEU A 1 69 ? 1.669 -18.844 -4.195 1 98 69 LEU A C 1
ATOM 564 O O . LEU A 1 69 ? 2.195 -18.094 -5.02 1 98 69 LEU A O 1
ATOM 568 N N . GLU A 1 70 ? 1.078 -19.922 -4.48 1 96 70 GLU A N 1
ATOM 569 C CA . GLU A 1 70 ? 0.864 -20.344 -5.859 1 96 70 GLU A CA 1
ATOM 570 C C . GLU A 1 70 ? -0.533 -20.938 -6.051 1 96 70 GLU A C 1
ATOM 572 O O . GLU A 1 70 ? -1.022 -21.672 -5.195 1 96 70 GLU A O 1
ATOM 577 N N . GLY A 1 71 ? -1.119 -20.5 -7.121 1 92.38 71 GLY A N 1
ATOM 578 C CA . GLY A 1 71 ? -2.447 -21.016 -7.422 1 92.38 71 GLY A CA 1
ATOM 579 C C . GLY A 1 71 ? -2.729 -21.109 -8.914 1 92.38 71 GLY A C 1
ATOM 580 O O . GLY A 1 71 ? -2.055 -20.453 -9.711 1 92.38 71 GLY A O 1
ATOM 581 N N . VAL A 1 72 ? -3.619 -22.047 -9.227 1 86.44 72 VAL A N 1
ATOM 582 C CA . VAL A 1 72 ? -4.082 -22.219 -10.602 1 86.44 72 VAL A CA 1
ATOM 583 C C . VAL A 1 72 ? -5.598 -22.047 -10.656 1 86.44 72 VAL A C 1
ATOM 585 O O . VAL A 1 72 ? -6.316 -22.516 -9.773 1 86.44 72 VAL A O 1
ATOM 588 N N . GLU A 1 73 ? -6 -21.297 -11.539 1 82.12 73 GLU A N 1
ATOM 589 C CA . GLU A 1 73 ? -7.438 -21.141 -11.727 1 82.12 73 GLU A CA 1
ATOM 590 C C . GLU A 1 73 ? -7.828 -21.312 -13.188 1 82.12 73 GLU A C 1
ATOM 592 O O . GLU A 1 73 ? -7.129 -20.828 -14.086 1 82.12 73 GLU A O 1
ATOM 597 N N . ASP A 1 74 ? -8.906 -22.031 -13.359 1 75.25 74 ASP A N 1
ATOM 598 C CA . ASP A 1 74 ? -9.508 -22.172 -14.68 1 75.25 74 ASP A CA 1
ATOM 599 C C . ASP A 1 74 ? -10.609 -21.141 -14.898 1 75.25 74 ASP A C 1
ATOM 601 O O . ASP A 1 74 ? -11.602 -21.125 -14.164 1 75.25 74 ASP A O 1
ATOM 605 N N . GLU A 1 75 ? -10.367 -20.203 -15.641 1 72.75 75 GLU A N 1
ATOM 606 C CA . GLU A 1 75 ? -11.406 -19.219 -15.898 1 72.75 75 GLU A CA 1
ATOM 607 C C . GLU A 1 75 ? -11.492 -18.875 -17.391 1 72.75 75 GLU A C 1
ATOM 609 O O . GLU A 1 75 ? -10.523 -19.047 -18.125 1 72.75 75 GLU A O 1
ATOM 614 N N . PHE A 1 76 ? -12.695 -18.5 -17.844 1 69.12 76 PHE A N 1
ATOM 615 C CA . PHE A 1 76 ? -12.922 -18.109 -19.234 1 69.12 76 PHE A CA 1
ATOM 616 C C . PHE A 1 76 ? -12.258 -16.766 -19.531 1 69.12 76 PHE A C 1
ATOM 618 O O . PHE A 1 76 ? -11.867 -16.5 -20.672 1 69.12 76 PHE A O 1
ATOM 625 N N . LYS A 1 77 ? -12.312 -15.984 -18.562 1 73.88 77 LYS A N 1
ATOM 626 C CA . LYS A 1 77 ? -11.688 -14.664 -18.672 1 73.88 77 LYS A CA 1
ATOM 627 C C . LYS A 1 77 ? -10.445 -14.562 -17.797 1 73.88 77 LYS A C 1
ATOM 629 O O . LYS A 1 77 ? -10.07 -15.531 -17.125 1 73.88 77 LYS A O 1
ATOM 634 N N . SER A 1 78 ? -9.781 -13.469 -17.984 1 77.44 78 SER A N 1
ATOM 635 C CA . SER A 1 78 ? -8.625 -13.227 -17.141 1 77.44 78 SER A CA 1
ATOM 636 C C . SER A 1 78 ? -9.023 -13.188 -15.664 1 77.44 78 SER A C 1
ATOM 638 O O . SER A 1 78 ? -10.055 -12.602 -15.312 1 77.44 78 SER A O 1
ATOM 640 N N . ILE A 1 79 ? -8.305 -13.93 -14.898 1 82.56 79 ILE A N 1
ATOM 641 C CA . ILE A 1 79 ? -8.578 -13.961 -13.461 1 82.56 79 ILE A CA 1
ATOM 642 C C . ILE A 1 79 ? -8.188 -12.617 -12.844 1 82.56 79 ILE A C 1
ATOM 644 O O . ILE A 1 79 ? -7.387 -11.875 -13.406 1 82.56 79 ILE A O 1
ATOM 648 N N . LYS A 1 80 ? -8.781 -12.258 -11.734 1 88.31 80 LYS A N 1
ATOM 649 C CA . LYS A 1 80 ? -8.477 -11.078 -10.938 1 88.31 80 LYS A CA 1
ATOM 650 C C . LYS A 1 80 ? -7.961 -11.469 -9.555 1 88.31 80 LYS A C 1
ATOM 652 O O . LYS A 1 80 ? -8.672 -11.328 -8.555 1 88.31 80 LYS A O 1
ATOM 657 N N . PRO A 1 81 ? -6.715 -11.945 -9.555 1 90.81 81 PRO A N 1
ATOM 658 C CA . PRO A 1 81 ? -6.164 -12.43 -8.289 1 90.81 81 PRO A CA 1
ATOM 659 C C . PRO A 1 81 ? -5.836 -11.305 -7.316 1 90.81 81 PRO A C 1
ATOM 661 O O . PRO A 1 81 ? -5.59 -10.172 -7.738 1 90.81 81 PRO A O 1
ATOM 664 N N . TYR A 1 82 ? -5.914 -11.57 -6.062 1 92.12 82 TYR A N 1
ATOM 665 C CA . TYR A 1 82 ? -5.477 -10.672 -5 1 92.12 82 TYR A CA 1
ATOM 666 C C . TYR A 1 82 ? -4.984 -11.453 -3.789 1 92.12 82 TYR A C 1
ATOM 668 O O . TYR A 1 82 ? -5.312 -12.633 -3.629 1 92.12 82 TYR A O 1
ATOM 676 N N . ILE A 1 83 ? -4.172 -10.82 -3.01 1 94.38 83 ILE A N 1
ATOM 677 C CA . ILE A 1 83 ? -3.822 -11.438 -1.733 1 94.38 83 ILE A CA 1
ATOM 678 C C . ILE A 1 83 ? -4.574 -10.742 -0.602 1 94.38 83 ILE A C 1
ATOM 680 O O . ILE A 1 83 ? -4.816 -9.531 -0.661 1 94.38 83 ILE A O 1
ATOM 684 N N . GLU A 1 84 ? -4.965 -11.508 0.303 1 94.81 84 GLU A N 1
ATOM 685 C CA . GLU A 1 84 ? -5.543 -11.023 1.553 1 94.81 84 GLU A CA 1
ATOM 686 C C . GLU A 1 84 ? -4.664 -11.383 2.746 1 94.81 84 GLU A C 1
ATOM 688 O O . GLU A 1 84 ? -4.305 -12.555 2.926 1 94.81 84 GLU A O 1
ATOM 693 N N . ILE A 1 85 ? -4.328 -10.414 3.48 1 96.5 85 ILE A N 1
ATOM 694 C CA . ILE A 1 85 ? -3.465 -10.594 4.641 1 96.5 85 ILE A CA 1
ATOM 695 C C . ILE A 1 85 ? -4.254 -10.312 5.918 1 96.5 85 ILE A C 1
ATOM 697 O O . ILE A 1 85 ? -4.801 -9.219 6.09 1 96.5 85 ILE A O 1
ATOM 701 N N . ILE A 1 86 ? -4.375 -11.297 6.762 1 96.69 86 ILE A N 1
ATOM 702 C CA . ILE A 1 86 ? -5.074 -11.164 8.039 1 96.69 86 ILE A CA 1
ATOM 703 C C . ILE A 1 86 ? -4.055 -10.984 9.164 1 96.69 86 ILE A C 1
ATOM 705 O O . ILE A 1 86 ? -3.246 -11.883 9.422 1 96.69 86 ILE A O 1
ATOM 709 N N . HIS A 1 87 ? -4.125 -9.914 9.805 1 96.19 87 HIS A N 1
ATOM 710 C CA . HIS A 1 87 ? -3.066 -9.625 10.766 1 96.19 87 HIS A CA 1
ATOM 711 C C . HIS A 1 87 ? -3.57 -8.727 11.883 1 96.19 87 HIS A C 1
ATOM 713 O O . HIS A 1 87 ? -4.703 -8.242 11.844 1 96.19 87 HIS A O 1
ATOM 719 N N . LYS A 1 88 ? -2.723 -8.523 12.875 1 94.5 88 LYS A N 1
ATOM 720 C CA . LYS A 1 88 ? -3.074 -7.723 14.047 1 94.5 88 LYS A CA 1
ATOM 721 C C . LYS A 1 88 ? -2.221 -6.461 14.125 1 94.5 88 LYS A C 1
ATOM 723 O O . LYS A 1 88 ? -2.172 -5.797 15.164 1 94.5 88 LYS A O 1
ATOM 728 N N . CYS A 1 89 ? -1.521 -6.176 13.047 1 93.62 89 CYS A N 1
ATOM 729 C CA . CYS A 1 89 ? -0.68 -4.984 13.039 1 93.62 89 CYS A CA 1
ATOM 730 C C . CYS A 1 89 ? -1.521 -3.721 13.188 1 93.62 89 CYS A C 1
ATOM 732 O O . CYS A 1 89 ? -2.395 -3.451 12.359 1 93.62 89 CYS A O 1
ATOM 734 N N . GLU A 1 90 ? -1.28 -2.889 14.234 1 88.5 90 GLU A N 1
ATOM 735 C CA . GLU A 1 90 ? -1.912 -1.596 14.477 1 88.5 90 GLU A CA 1
ATOM 736 C C . GLU A 1 90 ? -3.434 -1.72 14.5 1 88.5 90 GLU A C 1
ATOM 738 O O . GLU A 1 90 ? -4.133 -0.95 13.844 1 88.5 90 GLU A O 1
ATOM 743 N N . VAL A 1 91 ? -3.928 -2.684 15.086 1 87.75 91 VAL A N 1
ATOM 744 C CA . VAL A 1 91 ? -5.371 -2.822 15.266 1 87.75 91 VAL A CA 1
ATOM 745 C C . VAL A 1 91 ? -5.824 -1.997 16.469 1 87.75 91 VAL A C 1
ATOM 747 O O . VAL A 1 91 ? -5.07 -1.811 17.422 1 87.75 91 VAL A O 1
ATOM 750 N N . SER A 1 92 ? -7 -1.422 16.391 1 82.06 92 SER A N 1
ATOM 751 C CA . SER A 1 92 ? -7.551 -0.606 17.469 1 82.06 92 SER A CA 1
ATOM 752 C C . SER A 1 92 ? -7.977 -1.469 18.656 1 82.06 92 SER A C 1
ATOM 754 O O . SER A 1 92 ? -7.754 -1.1 19.812 1 82.06 92 SER A O 1
ATOM 756 N N . ASN A 1 93 ? -8.617 -2.629 18.359 1 87.94 93 ASN A N 1
ATOM 757 C CA . ASN A 1 93 ? -9.07 -3.617 19.344 1 87.94 93 ASN A CA 1
ATOM 758 C C . ASN A 1 93 ? -8.32 -4.938 19.188 1 87.94 93 ASN A C 1
ATOM 760 O O . ASN A 1 93 ? -8.43 -5.602 18.141 1 87.94 93 ASN A O 1
ATOM 764 N N . ILE A 1 94 ? -7.652 -5.328 20.25 1 88 94 ILE A N 1
ATOM 765 C CA . ILE A 1 94 ? -6.773 -6.492 20.203 1 88 94 ILE A CA 1
ATOM 766 C C . ILE A 1 94 ? -7.582 -7.746 19.891 1 88 94 ILE A C 1
ATOM 768 O O . ILE A 1 94 ? -7.031 -8.758 19.453 1 88 94 ILE A O 1
ATOM 772 N N . MET A 1 95 ? -8.828 -7.742 20.062 1 93.06 95 MET A N 1
ATOM 773 C CA . MET A 1 95 ? -9.664 -8.906 19.766 1 93.06 95 MET A CA 1
ATOM 774 C C . MET A 1 95 ? -9.984 -8.984 18.281 1 93.06 95 MET A C 1
ATOM 776 O O . MET A 1 95 ? -10.516 -9.992 17.797 1 93.06 95 MET A O 1
ATOM 780 N N . CYS A 1 96 ? -9.664 -7.934 17.656 1 94.19 96 CYS A N 1
ATOM 781 C CA . CYS A 1 96 ? -9.992 -7.867 16.234 1 94.19 96 CYS A CA 1
ATOM 782 C C . CYS A 1 96 ? -8.75 -8.102 15.383 1 94.19 96 CYS A C 1
ATOM 784 O O . CYS A 1 96 ? -7.629 -8.07 15.883 1 94.19 96 CYS A O 1
ATOM 786 N N . ASN A 1 97 ? -8.969 -8.57 14.188 1 94.88 97 ASN A N 1
ATOM 787 C CA . ASN A 1 97 ? -7.945 -8.625 13.156 1 94.88 97 ASN A CA 1
ATOM 788 C C . ASN A 1 97 ? -8.203 -7.59 12.055 1 94.88 97 ASN A C 1
ATOM 790 O O . ASN A 1 97 ? -9.328 -7.109 11.906 1 94.88 97 ASN A O 1
ATOM 794 N N . ARG A 1 98 ? -7.129 -7.254 11.406 1 93.06 98 ARG A N 1
ATOM 795 C CA . ARG A 1 98 ? -7.219 -6.449 10.195 1 93.06 98 ARG A CA 1
ATOM 796 C C . ARG A 1 98 ? -7.035 -7.312 8.953 1 93.06 98 ARG A C 1
ATOM 798 O O . ARG A 1 98 ? -6.164 -8.188 8.914 1 93.06 98 ARG A O 1
ATOM 805 N N . SER A 1 99 ? -7.922 -7.059 8 1 93.56 99 SER A N 1
ATOM 806 C CA . SER A 1 99 ? -7.781 -7.668 6.684 1 93.56 99 SER A CA 1
ATOM 807 C C . SER A 1 99 ? -7.312 -6.652 5.652 1 93.56 99 SER A C 1
ATOM 809 O O . SER A 1 99 ? -7.988 -5.652 5.402 1 93.56 99 SER A O 1
ATOM 811 N N . THR A 1 100 ? -6.129 -6.906 5.129 1 92.44 100 THR A N 1
ATOM 812 C CA . THR A 1 100 ? -5.582 -6.031 4.098 1 92.44 100 THR A CA 1
ATOM 813 C C . THR A 1 100 ? -5.535 -6.746 2.75 1 92.44 100 THR A C 1
ATOM 815 O O . THR A 1 100 ? -5.059 -7.879 2.66 1 92.44 100 THR A O 1
ATOM 818 N N . ILE A 1 101 ? -5.988 -6.02 1.683 1 91.56 101 ILE A N 1
ATOM 819 C CA . ILE A 1 101 ? -6.078 -6.641 0.367 1 91.56 101 ILE A CA 1
ATOM 820 C C . ILE A 1 101 ? -5.16 -5.91 -0.612 1 91.56 101 ILE A C 1
ATOM 822 O O . ILE A 1 101 ? -5.137 -4.68 -0.654 1 91.56 101 ILE A O 1
ATOM 826 N N . TYR A 1 102 ? -4.352 -6.668 -1.303 1 90.75 102 TYR A N 1
ATOM 827 C CA . TYR A 1 102 ? -3.557 -6.168 -2.42 1 90.75 102 TYR A CA 1
ATOM 828 C C . TYR A 1 102 ? -3.928 -6.879 -3.715 1 90.75 102 TYR A C 1
ATOM 830 O O . TYR A 1 102 ? -3.793 -8.102 -3.818 1 90.75 102 TYR A O 1
ATOM 838 N N . ARG A 1 103 ? -4.301 -6.117 -4.676 1 88.19 103 ARG A N 1
ATOM 839 C CA . ARG A 1 103 ? -4.629 -6.699 -5.973 1 88.19 103 ARG A CA 1
ATOM 840 C C . ARG A 1 103 ? -3.373 -6.941 -6.801 1 88.19 103 ARG A C 1
ATOM 842 O O . ARG A 1 103 ? -2.377 -6.227 -6.648 1 88.19 103 ARG A O 1
ATOM 849 N N . ILE A 1 104 ? -3.455 -7.953 -7.609 1 89 104 ILE A N 1
ATOM 850 C CA . ILE A 1 104 ? -2.367 -8.281 -8.523 1 89 104 ILE A CA 1
ATOM 851 C C . ILE A 1 104 ? -2.768 -7.926 -9.953 1 89 104 ILE A C 1
ATOM 853 O O . ILE A 1 104 ? -3.814 -8.359 -10.438 1 89 104 ILE A O 1
ATOM 857 N N . ASP A 1 105 ? -1.965 -7.141 -10.562 1 85.19 105 ASP A N 1
ATOM 858 C CA . ASP A 1 105 ? -2.215 -6.715 -11.938 1 85.19 105 ASP A CA 1
ATOM 859 C C . ASP A 1 105 ? -2.293 -7.914 -12.883 1 85.19 105 ASP A C 1
ATOM 861 O O . ASP A 1 105 ? -1.514 -8.859 -12.75 1 85.19 105 ASP A O 1
ATOM 865 N N . GLN A 1 106 ? -3.201 -7.832 -13.836 1 84.19 106 GLN A N 1
ATOM 866 C CA . GLN A 1 106 ? -3.4 -8.922 -14.789 1 84.19 106 GLN A CA 1
ATOM 867 C C . GLN A 1 106 ? -2.119 -9.219 -15.562 1 84.19 106 GLN A C 1
ATOM 869 O O . GLN A 1 106 ? -1.865 -10.359 -15.945 1 84.19 106 GLN A O 1
ATOM 874 N N . LYS A 1 107 ? -1.294 -8.234 -15.82 1 83.81 107 LYS A N 1
ATOM 875 C CA . LYS A 1 107 ? -0.058 -8.406 -16.578 1 83.81 107 LYS A CA 1
ATOM 876 C C . LYS A 1 107 ? 0.919 -9.32 -15.836 1 83.81 107 LYS A C 1
ATOM 878 O O . LYS A 1 107 ? 1.904 -9.781 -16.422 1 83.81 107 LYS A O 1
ATOM 883 N N . GLN A 1 108 ? 0.601 -9.477 -14.57 1 87.75 108 GLN A N 1
ATOM 884 C CA . GLN A 1 108 ? 1.49 -10.305 -13.766 1 87.75 108 GLN A CA 1
ATOM 885 C C . GLN A 1 108 ? 1.062 -11.766 -13.805 1 87.75 108 GLN A C 1
ATOM 887 O O . GLN A 1 108 ? 1.769 -12.641 -13.297 1 87.75 108 GLN A O 1
ATOM 892 N N . ILE A 1 109 ? -0.048 -12.086 -14.352 1 87.12 109 ILE A N 1
ATOM 893 C CA . ILE A 1 109 ? -0.545 -13.461 -14.406 1 87.12 109 ILE A CA 1
ATOM 894 C C . ILE A 1 109 ? 0.399 -14.32 -15.242 1 87.12 109 ILE A C 1
ATOM 896 O O . ILE A 1 109 ? 0.86 -13.891 -16.297 1 87.12 109 ILE A O 1
ATOM 900 N N . GLY A 1 110 ? 0.657 -15.531 -14.789 1 88.69 110 GLY A N 1
ATOM 901 C CA . GLY A 1 110 ? 1.586 -16.422 -15.469 1 88.69 110 GLY A CA 1
ATOM 902 C C . GLY A 1 110 ? 3.037 -16.156 -15.117 1 88.69 110 GLY A C 1
ATOM 903 O O . GLY A 1 110 ? 3.941 -16.812 -15.641 1 88.69 110 GLY A O 1
ATOM 904 N N . LYS A 1 111 ? 3.271 -15.172 -14.289 1 89.75 111 LYS A N 1
ATOM 905 C CA . LYS A 1 111 ? 4.613 -14.828 -13.828 1 89.75 111 LYS A CA 1
ATOM 906 C C . LYS A 1 111 ? 4.746 -15.008 -12.32 1 89.75 111 LYS A C 1
ATOM 908 O O . LYS A 1 111 ? 3.771 -15.344 -11.648 1 89.75 111 LYS A O 1
ATOM 913 N N . ASN A 1 112 ? 5.984 -14.977 -11.844 1 93.12 112 ASN A N 1
ATOM 914 C CA . ASN A 1 112 ? 6.262 -14.922 -10.414 1 93.12 112 ASN A CA 1
ATOM 915 C C . ASN A 1 112 ? 6.383 -13.484 -9.922 1 93.12 112 ASN A C 1
ATOM 917 O O . ASN A 1 112 ? 7.422 -12.852 -10.086 1 93.12 112 ASN A O 1
ATOM 921 N N . TYR A 1 113 ? 5.277 -13.047 -9.445 1 93.25 113 TYR A N 1
ATOM 922 C CA . TYR A 1 113 ? 5.277 -11.664 -8.977 1 93.25 113 TYR A CA 1
ATOM 923 C C . TYR A 1 113 ? 5.734 -11.578 -7.527 1 93.25 113 TYR A C 1
ATOM 925 O O . TYR A 1 113 ? 5.215 -12.289 -6.664 1 93.25 113 TYR A O 1
ATOM 933 N N . ASP A 1 114 ? 6.664 -10.648 -7.301 1 94.81 114 ASP A N 1
ATOM 934 C CA . ASP A 1 114 ? 7.168 -10.406 -5.953 1 94.81 114 ASP A CA 1
ATOM 935 C C . ASP A 1 114 ? 6.812 -9 -5.477 1 94.81 114 ASP A C 1
ATOM 937 O O . ASP A 1 114 ? 7.316 -8.016 -6.012 1 94.81 114 ASP A O 1
ATOM 941 N N . PHE A 1 115 ? 5.984 -8.969 -4.363 1 93.81 115 PHE A N 1
ATOM 942 C CA . PHE A 1 115 ? 5.605 -7.691 -3.77 1 93.81 115 PHE A CA 1
ATOM 943 C C . PHE A 1 115 ? 6.801 -7.027 -3.098 1 93.81 115 PHE A C 1
ATOM 945 O O . PHE A 1 115 ? 6.766 -5.836 -2.785 1 93.81 115 PHE A O 1
ATOM 952 N N . GLN A 1 116 ? 7.82 -7.902 -2.844 1 95.31 116 GLN A N 1
ATOM 953 C CA . GLN A 1 116 ? 8.945 -7.469 -2.018 1 95.31 116 GLN A CA 1
ATOM 954 C C . GLN A 1 116 ? 8.492 -7.156 -0.595 1 95.31 116 GLN A C 1
ATOM 956 O O . GLN A 1 116 ? 7.941 -8.023 0.09 1 95.31 116 GLN A O 1
ATOM 961 N N . TYR A 1 117 ? 8.57 -5.852 -0.164 1 95.62 117 TYR A N 1
ATOM 962 C CA . TYR A 1 117 ? 8.125 -5.551 1.193 1 95.62 117 TYR A CA 1
ATOM 963 C C . TYR A 1 117 ? 6.684 -5.059 1.199 1 95.62 117 TYR A C 1
ATOM 965 O O . TYR A 1 117 ? 6.297 -4.234 0.366 1 95.62 117 TYR A O 1
ATOM 973 N N . ILE A 1 118 ? 5.949 -5.562 2.051 1 94.56 118 ILE A N 1
ATOM 974 C CA . ILE A 1 118 ? 4.629 -5.043 2.375 1 94.56 118 ILE A CA 1
ATOM 975 C C . ILE A 1 118 ? 4.605 -4.559 3.824 1 94.56 118 ILE A C 1
ATOM 977 O O . ILE A 1 118 ? 4.766 -5.352 4.754 1 94.56 118 ILE A O 1
ATOM 981 N N . ASN A 1 119 ? 4.441 -3.346 3.955 1 94.88 119 ASN A N 1
ATOM 982 C CA . ASN A 1 119 ? 4.34 -2.756 5.285 1 94.88 119 ASN A CA 1
ATOM 983 C C . ASN A 1 119 ? 2.896 -2.721 5.777 1 94.88 119 ASN A C 1
ATOM 985 O O . ASN A 1 119 ? 2.086 -1.938 5.277 1 94.88 119 ASN A O 1
ATOM 989 N N . LEU A 1 120 ? 2.639 -3.424 6.824 1 94.56 120 LEU A N 1
ATOM 990 C CA . LEU A 1 120 ? 1.268 -3.65 7.266 1 94.56 120 LEU A CA 1
ATOM 991 C C . LEU A 1 120 ? 0.752 -2.461 8.07 1 94.56 120 LEU A C 1
ATOM 993 O O . LEU A 1 120 ? -0.438 -2.391 8.391 1 94.56 120 LEU A O 1
ATOM 997 N N . ASN A 1 121 ? 1.619 -1.526 8.336 1 90.38 121 ASN A N 1
ATOM 998 C CA . ASN A 1 121 ? 1.206 -0.315 9.039 1 90.38 121 ASN A CA 1
ATOM 999 C C . ASN A 1 121 ? 0.329 0.57 8.156 1 90.38 121 ASN A C 1
ATOM 1001 O O . ASN A 1 121 ? -0.457 1.373 8.664 1 90.38 121 ASN A O 1
ATOM 1005 N N . ILE A 1 122 ? 0.615 0.435 6.871 1 87.25 122 ILE A N 1
ATOM 1006 C CA . ILE A 1 122 ? -0.092 1.308 5.941 1 87.25 122 ILE A CA 1
ATOM 1007 C C . ILE A 1 122 ? -1.542 0.849 5.805 1 87.25 122 ILE A C 1
ATOM 1009 O O . ILE A 1 122 ? -1.806 -0.313 5.484 1 87.25 122 ILE A O 1
ATOM 1013 N N . LYS A 1 123 ? -2.381 1.774 6.16 1 76.62 123 LYS A N 1
ATOM 1014 C CA . LYS A 1 123 ? -3.795 1.444 6.016 1 76.62 123 LYS A CA 1
ATOM 1015 C C . LYS A 1 123 ? -4.277 1.706 4.59 1 76.62 123 LYS A C 1
ATOM 1017 O O . LYS A 1 123 ? -4.078 2.797 4.051 1 76.62 123 LYS A O 1
ATOM 1022 N N . GLY A 1 124 ? -4.355 0.688 3.846 1 64.81 124 GLY A N 1
ATOM 1023 C CA . GLY A 1 124 ? -4.812 0.81 2.471 1 64.81 124 GLY A CA 1
ATOM 1024 C C . GLY A 1 124 ? -6.301 1.073 2.357 1 64.81 124 GLY A C 1
ATOM 1025 O O . GLY A 1 124 ? -7.023 1.028 3.355 1 64.81 124 GLY A O 1
ATOM 1026 N N . HIS A 1 125 ? -6.727 1.581 1.136 1 60.16 125 HIS A N 1
ATOM 1027 C CA . HIS A 1 125 ? -8.117 1.917 0.865 1 60.16 125 HIS A CA 1
ATOM 1028 C C . HIS A 1 125 ? -9.023 0.706 1.058 1 60.16 125 HIS A C 1
ATOM 1030 O O . HIS A 1 125 ? -10.203 0.854 1.385 1 60.16 125 HIS A O 1
ATOM 1036 N N . SER A 1 126 ? -8.391 -0.504 1.106 1 71.19 126 SER A N 1
ATOM 1037 C CA . SER A 1 126 ? -9.281 -1.656 1.177 1 71.19 126 SER A CA 1
ATOM 1038 C C . SER A 1 126 ? -9.086 -2.432 2.475 1 71.19 126 SER A C 1
ATOM 1040 O O . SER A 1 126 ? -9.273 -3.648 2.514 1 71.19 126 SER A O 1
ATOM 1042 N N . ASP A 1 127 ? -8.789 -1.793 3.492 1 81.31 127 ASP A N 1
ATOM 1043 C CA . ASP A 1 127 ? -8.602 -2.461 4.777 1 81.31 127 ASP A CA 1
ATOM 1044 C C . ASP A 1 127 ? -9.93 -2.592 5.527 1 81.31 127 ASP A C 1
ATOM 1046 O O . ASP A 1 127 ? -10.773 -1.698 5.461 1 81.31 127 ASP A O 1
ATOM 1050 N N . SER A 1 128 ? -10.148 -3.779 6.098 1 84.81 128 SER A N 1
ATOM 1051 C CA . SER A 1 128 ? -11.297 -3.99 6.969 1 84.81 128 SER A CA 1
ATOM 1052 C C . SER A 1 128 ? -10.891 -4.652 8.281 1 84.81 128 SER A C 1
ATOM 1054 O O . SER A 1 128 ? -9.906 -5.398 8.328 1 84.81 128 SER A O 1
ATOM 1056 N N . GLU A 1 129 ? -11.602 -4.215 9.297 1 85.5 129 GLU A N 1
ATOM 1057 C CA . GLU A 1 129 ? -11.391 -4.891 10.57 1 85.5 129 GLU A CA 1
ATOM 1058 C C . GLU A 1 129 ? -12.406 -6.012 10.773 1 85.5 129 GLU A C 1
ATOM 1060 O O . GLU A 1 129 ? -13.602 -5.828 10.531 1 85.5 129 GLU A O 1
ATOM 1065 N N . ILE A 1 130 ? -11.891 -7.141 11.102 1 86.69 130 ILE A N 1
ATOM 1066 C CA . ILE A 1 130 ? -12.719 -8.312 11.359 1 86.69 130 ILE A CA 1
ATOM 1067 C C . ILE A 1 130 ? -12.641 -8.672 12.844 1 86.69 130 ILE A C 1
ATOM 1069 O O . ILE A 1 130 ? -11.562 -8.945 13.367 1 86.69 130 ILE A O 1
ATOM 1073 N N . CYS A 1 131 ? -13.828 -8.578 13.555 1 85.69 131 CYS A N 1
ATOM 1074 C CA . CYS A 1 131 ? -13.898 -8.852 14.984 1 85.69 131 CYS A CA 1
ATOM 1075 C C . CYS A 1 131 ? -14.844 -10.016 15.273 1 85.69 131 CYS A C 1
ATOM 1077 O O . CYS A 1 131 ? -15.789 -10.242 14.523 1 85.69 131 CYS A O 1
ATOM 1079 N N . MET B 1 1 ? -36.938 52.438 8.945 1 54.56 1 MET B N 1
ATOM 1080 C CA . MET B 1 1 ? -36 52 7.938 1 54.56 1 MET B CA 1
ATOM 1081 C C . MET B 1 1 ? -34.625 51.781 8.562 1 54.56 1 MET B C 1
ATOM 1083 O O . MET B 1 1 ? -33.812 50.969 8.055 1 54.56 1 MET B O 1
ATOM 1087 N N . LYS B 1 2 ? -34.25 52.594 9.625 1 67.62 2 LYS B N 1
ATOM 1088 C CA . LYS B 1 2 ? -32.906 52.438 10.219 1 67.62 2 LYS B CA 1
ATOM 1089 C C . LYS B 1 2 ? -32.812 51.125 11.008 1 67.62 2 LYS B C 1
ATOM 1091 O O . LYS B 1 2 ? -31.766 50.5 11.031 1 67.62 2 LYS B O 1
ATOM 1096 N N . PHE B 1 3 ? -33.875 50.719 11.602 1 68.19 3 PHE B N 1
ATOM 1097 C CA . PHE B 1 3 ? -33.875 49.5 12.414 1 68.19 3 PHE B CA 1
ATOM 1098 C C . PHE B 1 3 ? -33.75 48.25 11.531 1 68.19 3 PHE B C 1
ATOM 1100 O O . PHE B 1 3 ? -33.031 47.312 11.883 1 68.19 3 PHE B O 1
ATOM 1107 N N . ILE B 1 4 ? -34.375 48.25 10.398 1 66.19 4 ILE B N 1
ATOM 1108 C CA . ILE B 1 4 ? -34.281 47.125 9.469 1 66.19 4 ILE B CA 1
ATOM 1109 C C . ILE B 1 4 ? -32.875 47.031 8.883 1 66.19 4 ILE B C 1
ATOM 1111 O O . ILE B 1 4 ? -32.344 45.969 8.711 1 66.19 4 ILE B O 1
ATOM 1115 N N . LEU B 1 5 ? -32.25 48.219 8.734 1 64.56 5 LEU B N 1
ATOM 1116 C CA . LEU B 1 5 ? -30.891 48.25 8.211 1 64.56 5 LEU B CA 1
ATOM 1117 C C . LEU B 1 5 ? -29.922 47.656 9.227 1 64.56 5 LEU B C 1
ATOM 1119 O O . LEU B 1 5 ? -28.969 46.969 8.859 1 64.56 5 LEU B O 1
ATOM 1123 N N . TYR B 1 6 ? -30.234 47.906 10.531 1 64.38 6 TYR B N 1
ATOM 1124 C CA . TYR B 1 6 ? -29.344 47.406 11.57 1 64.38 6 TYR B CA 1
ATOM 1125 C C . TYR B 1 6 ? -29.453 45.906 11.703 1 64.38 6 TYR B C 1
ATOM 1127 O O . TYR B 1 6 ? -28.453 45.219 11.953 1 64.38 6 TYR B O 1
ATOM 1135 N N . ILE B 1 7 ? -30.641 45.375 11.477 1 62.53 7 ILE B N 1
ATOM 1136 C CA . ILE B 1 7 ? -30.828 43.938 11.578 1 62.53 7 ILE B CA 1
ATOM 1137 C C . ILE B 1 7 ? -30.141 43.25 10.406 1 62.53 7 ILE B C 1
ATOM 1139 O O . ILE B 1 7 ? -29.547 42.188 10.562 1 62.53 7 ILE B O 1
ATOM 1143 N N . PHE B 1 8 ? -30.172 43.844 9.195 1 62.44 8 PHE B N 1
ATOM 1144 C CA . PHE B 1 8 ? -29.516 43.25 8.031 1 62.44 8 PHE B CA 1
ATOM 1145 C C . PHE B 1 8 ? -28 43.281 8.219 1 62.44 8 PHE B C 1
ATOM 1147 O O . PHE B 1 8 ? -27.312 42.344 7.828 1 62.44 8 PHE B O 1
ATOM 1154 N N . LEU B 1 9 ? -27.453 44.312 8.82 1 59.72 9 LEU B N 1
ATOM 1155 C CA . LEU B 1 9 ? -26.016 44.375 9.039 1 59.72 9 LEU B CA 1
ATOM 1156 C C . LEU B 1 9 ? -25.578 43.375 10.094 1 59.72 9 LEU B C 1
ATOM 1158 O O . LEU B 1 9 ? -24.484 42.781 9.992 1 59.72 9 LEU B O 1
ATOM 1162 N N . ILE B 1 10 ? -26.344 43.094 11.109 1 57.94 10 ILE B N 1
ATOM 1163 C CA . ILE B 1 10 ? -25.984 42.094 12.133 1 57.94 10 ILE B CA 1
ATOM 1164 C C . ILE B 1 10 ? -26.047 40.688 11.555 1 57.94 10 ILE B C 1
ATOM 1166 O O . ILE B 1 10 ? -25.203 39.844 11.867 1 57.94 10 ILE B O 1
ATOM 1170 N N . PHE B 1 11 ? -27.062 40.344 10.719 1 56.97 11 PHE B N 1
ATOM 1171 C CA . PHE B 1 11 ? -27.125 39 10.125 1 56.97 11 PHE B CA 1
ATOM 1172 C C . PHE B 1 11 ? -25.938 38.75 9.211 1 56.97 11 PHE B C 1
ATOM 1174 O O . PHE B 1 11 ? -25.516 37.625 9.008 1 56.97 11 PHE B O 1
ATOM 1181 N N . LEU B 1 12 ? -25.469 39.75 8.508 1 54.41 12 LEU B N 1
ATOM 1182 C CA . LEU B 1 12 ? -24.297 39.562 7.652 1 54.41 12 LEU B CA 1
ATOM 1183 C C . LEU B 1 12 ? -23.047 39.312 8.492 1 54.41 12 LEU B C 1
ATOM 1185 O O . LEU B 1 12 ? -22.109 38.656 8.023 1 54.41 12 LEU B O 1
ATOM 1189 N N . SER B 1 13 ? -22.922 39.844 9.672 1 50.81 13 SER B N 1
ATOM 1190 C CA . SER B 1 13 ? -21.656 39.688 10.398 1 50.81 13 SER B CA 1
ATOM 1191 C C . SER B 1 13 ? -21.469 38.219 10.828 1 50.81 13 SER B C 1
ATOM 1193 O O . SER B 1 13 ? -20.344 37.812 11.094 1 50.81 13 SER B O 1
ATOM 1195 N N . ILE B 1 14 ? -22.484 37.594 11.312 1 51.72 14 ILE B N 1
ATOM 1196 C CA . ILE B 1 14 ? -22.141 36.469 12.18 1 51.72 14 ILE B CA 1
ATOM 1197 C C . ILE B 1 14 ? -21.578 35.312 11.344 1 51.72 14 ILE B C 1
ATOM 1199 O O . ILE B 1 14 ? -21.375 34.219 11.852 1 51.72 14 ILE B O 1
ATOM 1203 N N . LYS B 1 15 ? -21.797 35.219 10.156 1 49.28 15 LYS B N 1
ATOM 1204 C CA . LYS B 1 15 ? -21.281 33.938 9.719 1 49.28 15 LYS B CA 1
ATOM 1205 C C . LYS B 1 15 ? -19.781 33.812 9.953 1 49.28 15 LYS B C 1
ATOM 1207 O O . LYS B 1 15 ? -18.984 34.188 9.086 1 49.28 15 LYS B O 1
ATOM 1212 N N . ILE B 1 16 ? -19.219 34.281 11.094 1 50.91 16 ILE B N 1
ATOM 1213 C CA . ILE B 1 16 ? -17.859 33.875 11.375 1 50.91 16 ILE B CA 1
ATOM 1214 C C . ILE B 1 16 ? -17.688 32.375 11.109 1 50.91 16 ILE B C 1
ATOM 1216 O O . ILE B 1 16 ? -18.312 31.547 11.781 1 50.91 16 ILE B O 1
ATOM 1220 N N . SER B 1 17 ? -17.609 32.031 9.891 1 51.41 17 SER B N 1
ATOM 1221 C CA . SER B 1 17 ? -17.281 30.688 9.453 1 51.41 17 SER B CA 1
ATOM 1222 C C . SER B 1 17 ? -16.141 30.109 10.281 1 51.41 17 SER B C 1
ATOM 1224 O O . SER B 1 17 ? -15.031 30.641 10.297 1 51.41 17 SER B O 1
ATOM 1226 N N . TYR B 1 18 ? -16.391 29.594 11.531 1 56.47 18 TYR B N 1
ATOM 1227 C CA . TYR B 1 18 ? -15.484 28.875 12.414 1 56.47 18 TYR B CA 1
ATOM 1228 C C . TYR B 1 18 ? -14.602 27.922 11.617 1 56.47 18 TYR B C 1
ATOM 1230 O O . TYR B 1 18 ? -15.047 26.844 11.203 1 56.47 18 TYR B O 1
ATOM 1238 N N . MET B 1 19 ? -13.648 28.453 10.859 1 63.03 19 MET B N 1
ATOM 1239 C CA . MET B 1 19 ? -12.609 27.594 10.281 1 63.03 19 MET B CA 1
ATOM 1240 C C . MET B 1 19 ? -11.633 27.125 11.352 1 63.03 19 MET B C 1
ATOM 1242 O O . MET B 1 19 ? -11.227 27.906 12.211 1 63.03 19 MET B O 1
ATOM 1246 N N . TYR B 1 20 ? -11.516 25.844 11.57 1 74.19 20 TYR B N 1
ATOM 1247 C CA . TYR B 1 20 ? -10.562 25.266 12.508 1 74.19 20 TYR B CA 1
ATOM 1248 C C . TYR B 1 20 ? -9.258 24.891 11.812 1 74.19 20 TYR B C 1
ATOM 1250 O O . TYR B 1 20 ? -9.266 24.438 10.664 1 74.19 20 TYR B O 1
ATOM 1258 N N . LYS B 1 21 ? -8.18 25.438 12.367 1 79.81 21 LYS B N 1
ATOM 1259 C CA . LYS B 1 21 ? -6.844 25.078 11.906 1 79.81 21 LYS B CA 1
ATOM 1260 C C . LYS B 1 21 ? -6.516 23.625 12.25 1 79.81 21 LYS B C 1
ATOM 1262 O O . LYS B 1 21 ? -6.656 23.203 13.406 1 79.81 21 LYS B O 1
ATOM 1267 N N . GLN B 1 22 ? -6.215 22.844 11.219 1 85.69 22 GLN B N 1
ATOM 1268 C CA . GLN B 1 22 ? -5.844 21.438 11.414 1 85.69 22 GLN B CA 1
ATOM 1269 C C . GLN B 1 22 ? -4.441 21.172 10.883 1 85.69 22 GLN B C 1
ATOM 1271 O O . GLN B 1 22 ? -4.129 21.5 9.734 1 85.69 22 GLN B O 1
ATOM 1276 N N . ASP B 1 23 ? -3.584 20.688 11.711 1 89.75 23 ASP B N 1
ATOM 1277 C CA . ASP B 1 23 ? -2.203 20.375 11.359 1 89.75 23 ASP B CA 1
ATOM 1278 C C . ASP B 1 23 ? -2.051 18.906 10.977 1 89.75 23 ASP B C 1
ATOM 1280 O O . ASP B 1 23 ? -2.709 18.047 11.555 1 89.75 23 ASP B O 1
ATOM 1284 N N . VAL B 1 24 ? -1.281 18.766 9.969 1 91.19 24 VAL B N 1
ATOM 1285 C CA . VAL B 1 24 ? -0.963 17.406 9.57 1 91.19 24 VAL B CA 1
ATOM 1286 C C . VAL B 1 24 ? 0.548 17.25 9.414 1 91.19 24 VAL B C 1
ATOM 1288 O O . VAL B 1 24 ? 1.197 18.062 8.758 1 91.19 24 VAL B O 1
ATOM 1291 N N . SER B 1 25 ? 1.132 16.281 10.086 1 95.69 25 SER B N 1
ATOM 1292 C CA . SER B 1 25 ? 2.543 15.922 9.977 1 95.69 25 SER B CA 1
ATOM 1293 C C . SER B 1 25 ? 2.711 14.453 9.594 1 95.69 25 SER B C 1
ATOM 1295 O O . SER B 1 25 ? 2.152 13.578 10.25 1 95.69 25 SER B O 1
ATOM 1297 N N . VAL B 1 26 ? 3.463 14.266 8.508 1 96.44 26 VAL B N 1
ATOM 1298 C CA . VAL B 1 26 ? 3.633 12.891 8.055 1 96.44 26 VAL B CA 1
ATOM 1299 C C . VAL B 1 26 ? 5.098 12.641 7.699 1 96.44 26 VAL B C 1
ATOM 1301 O O . VAL B 1 26 ? 5.809 13.562 7.301 1 96.44 26 VAL B O 1
ATOM 1304 N N . ALA B 1 27 ? 5.539 11.445 7.863 1 97.69 27 ALA B N 1
ATOM 1305 C CA . ALA B 1 27 ? 6.891 11.008 7.516 1 97.69 27 ALA B CA 1
ATOM 1306 C C . ALA B 1 27 ? 6.883 9.578 6.973 1 97.69 27 ALA B C 1
ATOM 1308 O O . ALA B 1 27 ? 5.859 8.898 7.023 1 97.69 27 ALA B O 1
ATOM 1309 N N . GLY B 1 28 ? 7.898 9.172 6.41 1 97.69 28 GLY B N 1
ATOM 1310 C CA . GLY B 1 28 ? 8.078 7.816 5.914 1 97.69 28 GLY B CA 1
ATOM 1311 C C . GLY B 1 28 ? 9.414 7.602 5.23 1 97.69 28 GLY B C 1
ATOM 1312 O O . GLY B 1 28 ? 10.242 8.516 5.176 1 97.69 28 GLY B O 1
ATOM 1313 N N . GLN B 1 29 ? 9.617 6.383 4.832 1 98.12 29 GLN B N 1
ATOM 1314 C CA . GLN B 1 29 ? 10.812 5.969 4.102 1 98.12 29 GLN B CA 1
ATOM 1315 C C . GLN B 1 29 ? 10.445 5.207 2.83 1 98.12 29 GLN B C 1
ATOM 1317 O O . GLN B 1 29 ? 9.711 4.219 2.885 1 98.12 29 GLN B O 1
ATOM 1322 N N . LEU B 1 30 ? 10.945 5.668 1.746 1 98 30 LEU B N 1
ATOM 1323 C CA . LEU B 1 30 ? 10.586 5.113 0.447 1 98 30 LEU B CA 1
ATOM 1324 C C . LEU B 1 30 ? 11.586 4.047 0.012 1 98 30 LEU B C 1
ATOM 1326 O O . LEU B 1 30 ? 12.797 4.227 0.173 1 98 30 LEU B O 1
ATOM 1330 N N . LEU B 1 31 ? 11.039 3.012 -0.442 1 97.38 31 LEU B N 1
ATOM 1331 C CA . LEU B 1 31 ? 11.844 1.933 -1.005 1 97.38 31 LEU B CA 1
ATOM 1332 C C . LEU B 1 31 ? 11.43 1.633 -2.439 1 97.38 31 LEU B C 1
ATOM 1334 O O . LEU B 1 31 ? 10.242 1.704 -2.773 1 97.38 31 LEU B O 1
ATOM 1338 N N . CYS B 1 32 ? 12.391 1.234 -3.246 1 96.38 32 CYS B N 1
ATOM 1339 C CA . CYS B 1 32 ? 12.18 0.698 -4.586 1 96.38 32 CYS B CA 1
ATOM 1340 C C . CYS B 1 32 ? 13.141 -0.456 -4.863 1 96.38 32 CYS B C 1
ATOM 1342 O O . CYS B 1 32 ? 14.359 -0.271 -4.867 1 96.38 32 CYS B O 1
ATOM 1344 N N . ASN B 1 33 ? 12.57 -1.663 -5.133 1 94.31 33 ASN B N 1
ATOM 1345 C CA . ASN B 1 33 ? 13.375 -2.855 -5.391 1 94.31 33 ASN B CA 1
ATOM 1346 C C . ASN B 1 33 ? 14.344 -3.137 -4.246 1 94.31 33 ASN B C 1
ATOM 1348 O O . ASN B 1 33 ? 15.531 -3.359 -4.477 1 94.31 33 ASN B O 1
ATOM 1352 N N . ARG B 1 34 ? 13.828 -2.971 -3.025 1 93.06 34 ARG B N 1
ATOM 1353 C CA . ARG B 1 34 ? 14.508 -3.307 -1.776 1 93.06 34 ARG B CA 1
ATOM 1354 C C . ARG B 1 34 ? 15.648 -2.338 -1.496 1 93.06 34 ARG B C 1
ATOM 1356 O O . ARG B 1 34 ? 16.547 -2.641 -0.708 1 93.06 34 ARG B O 1
ATOM 1363 N N . LYS B 1 35 ? 15.656 -1.222 -2.186 1 96.38 35 LYS B N 1
ATOM 1364 C CA . LYS B 1 35 ? 16.641 -0.172 -1.955 1 96.38 35 LYS B CA 1
ATOM 1365 C C . LYS B 1 35 ? 15.969 1.144 -1.577 1 96.38 35 LYS B C 1
ATOM 1367 O O . LYS B 1 35 ? 14.828 1.395 -1.962 1 96.38 35 LYS B O 1
ATOM 1372 N N . ARG B 1 36 ? 16.75 1.941 -0.821 1 97.94 36 ARG B N 1
ATOM 1373 C CA . ARG B 1 36 ? 16.25 3.27 -0.483 1 97.94 36 ARG B CA 1
ATOM 1374 C C . ARG B 1 36 ? 16 4.098 -1.739 1 97.94 36 ARG B C 1
ATOM 1376 O O . ARG B 1 36 ? 16.875 4.176 -2.615 1 97.94 36 ARG B O 1
ATOM 1383 N N . ALA B 1 37 ? 14.828 4.605 -1.864 1 98.19 37 ALA B N 1
ATOM 1384 C CA . ALA B 1 37 ? 14.5 5.465 -2.998 1 98.19 37 ALA B CA 1
ATOM 1385 C C . ALA B 1 37 ? 14.844 6.922 -2.699 1 98.19 37 ALA B C 1
ATOM 1387 O O . ALA B 1 37 ? 14.102 7.605 -1.989 1 98.19 37 ALA B O 1
ATOM 1388 N N . VAL B 1 38 ? 15.914 7.367 -3.266 1 98.25 38 VAL B N 1
ATOM 1389 C CA . VAL B 1 38 ? 16.484 8.672 -2.951 1 98.25 38 VAL B CA 1
ATOM 1390 C C . VAL B 1 38 ? 16.031 9.703 -3.982 1 98.25 38 VAL B C 1
ATOM 1392 O O . VAL B 1 38 ? 15.938 9.391 -5.176 1 98.25 38 VAL B O 1
ATOM 1395 N N . GLY B 1 39 ? 15.773 10.914 -3.547 1 98.31 39 GLY B N 1
ATOM 1396 C CA . GLY B 1 39 ? 15.461 12.016 -4.445 1 98.31 39 GLY B CA 1
ATOM 1397 C C . GLY B 1 39 ? 14.078 11.906 -5.062 1 98.31 39 GLY B C 1
ATOM 1398 O O . GLY B 1 39 ? 13.859 12.336 -6.199 1 98.31 39 GLY B O 1
ATOM 1399 N N . ILE B 1 40 ? 13.156 11.25 -4.398 1 98.44 40 ILE B N 1
ATOM 1400 C CA . ILE B 1 40 ? 11.797 11.062 -4.883 1 98.44 40 ILE B CA 1
ATOM 1401 C C . ILE B 1 40 ? 10.914 12.219 -4.41 1 98.44 40 ILE B C 1
ATOM 1403 O O . ILE B 1 40 ? 10.945 12.586 -3.232 1 98.44 40 ILE B O 1
ATOM 1407 N N . GLN B 1 41 ? 10.172 12.758 -5.348 1 98.5 41 GLN B N 1
ATOM 1408 C CA . GLN B 1 41 ? 9.266 13.859 -5.027 1 98.5 41 GLN B CA 1
ATOM 1409 C C . GLN B 1 41 ? 8.031 13.359 -4.277 1 98.5 41 GLN B C 1
ATOM 1411 O O . GLN B 1 41 ? 7.336 12.461 -4.754 1 98.5 41 GLN B O 1
ATOM 1416 N N . VAL B 1 42 ? 7.758 13.984 -3.09 1 98.31 42 VAL B N 1
ATOM 1417 C CA . VAL B 1 42 ? 6.594 13.664 -2.275 1 98.31 42 VAL B CA 1
ATOM 1418 C C . VAL B 1 42 ? 5.812 14.938 -1.964 1 98.31 42 VAL B C 1
ATOM 1420 O O . VAL B 1 42 ? 6.395 15.945 -1.566 1 98.31 42 VAL B O 1
ATOM 1423 N N . TYR B 1 43 ? 4.539 14.852 -2.176 1 97.19 43 TYR B N 1
ATOM 1424 C CA . TYR B 1 43 ? 3.654 15.977 -1.879 1 97.19 43 TYR B CA 1
ATOM 1425 C C . TYR B 1 43 ? 2.68 15.617 -0.763 1 97.19 43 TYR B C 1
ATOM 1427 O O . TYR B 1 43 ? 2.16 14.5 -0.717 1 97.19 43 TYR B O 1
ATOM 1435 N N . LEU B 1 44 ? 2.459 16.5 0.147 1 96 44 LEU B N 1
ATOM 1436 C CA . LEU B 1 44 ? 1.312 16.484 1.047 1 96 44 LEU B CA 1
ATOM 1437 C C . LEU B 1 44 ? 0.199 17.391 0.538 1 96 44 LEU B C 1
ATOM 1439 O O . LEU B 1 44 ? 0.407 18.594 0.363 1 96 44 LEU B O 1
ATOM 1443 N N . LYS B 1 45 ? -0.904 16.734 0.27 1 93.12 45 LYS B N 1
ATOM 1444 C CA . LYS B 1 45 ? -2.016 17.469 -0.333 1 93.12 45 LYS B CA 1
ATOM 1445 C C . LYS B 1 45 ? -3.303 17.266 0.46 1 93.12 45 LYS B C 1
ATOM 1447 O O . LYS B 1 45 ? -3.373 16.391 1.325 1 93.12 45 LYS B O 1
ATOM 1452 N N . GLU B 1 46 ? -4.215 18.141 0.302 1 89.31 46 GLU B N 1
ATOM 1453 C CA . GLU B 1 46 ? -5.543 18.047 0.907 1 89.31 46 GLU B CA 1
ATOM 1454 C C . GLU B 1 46 ? -6.637 18.125 -0.152 1 89.31 46 GLU B C 1
ATOM 1456 O O . GLU B 1 46 ? -6.594 18.984 -1.03 1 89.31 46 GLU B O 1
ATOM 1461 N N . LYS B 1 47 ? -7.465 17.016 -0.08 1 80.81 47 LYS B N 1
ATOM 1462 C CA . LYS B 1 47 ? -8.57 16.984 -1.036 1 80.81 47 LYS B CA 1
ATOM 1463 C C . LYS B 1 47 ? -9.664 17.969 -0.642 1 80.81 47 LYS B C 1
ATOM 1465 O O . LYS B 1 47 ? -10.125 17.969 0.5 1 80.81 47 LYS B O 1
ATOM 1470 N N . ASP B 1 48 ? -9.875 19 -1.425 1 67.94 48 ASP B N 1
ATOM 1471 C CA . ASP B 1 48 ? -10.93 19.969 -1.121 1 67.94 48 ASP B CA 1
ATOM 1472 C C . ASP B 1 48 ? -12.203 19.656 -1.907 1 67.94 48 ASP B C 1
ATOM 1474 O O . ASP B 1 48 ? -12.133 19.125 -3.023 1 67.94 48 ASP B O 1
ATOM 1478 N N . THR B 1 49 ? -13.281 19.594 -1.264 1 59.09 49 THR B N 1
ATOM 1479 C CA . THR B 1 49 ? -14.57 19.391 -1.919 1 59.09 49 THR B CA 1
ATOM 1480 C C . THR B 1 49 ? -14.875 20.531 -2.885 1 59.09 49 THR B C 1
ATOM 1482 O O . THR B 1 49 ? -15.43 20.312 -3.961 1 59.09 49 THR B O 1
ATOM 1485 N N . PHE B 1 50 ? -14.438 21.719 -2.557 1 56.94 50 PHE B N 1
ATOM 1486 C CA . PHE B 1 50 ? -14.969 22.844 -3.32 1 56.94 50 PHE B CA 1
ATOM 1487 C C . PHE B 1 50 ? -13.875 23.484 -4.164 1 56.94 50 PHE B C 1
ATOM 1489 O O . PHE B 1 50 ? -14.164 24.188 -5.133 1 56.94 50 PHE B O 1
ATOM 1496 N N . ASP B 1 51 ? -12.656 23.312 -3.861 1 60.41 51 ASP B N 1
ATOM 1497 C CA . ASP B 1 51 ? -11.547 23.938 -4.582 1 60.41 51 ASP B CA 1
ATOM 1498 C C . ASP B 1 51 ? -10.477 22.906 -4.934 1 60.41 51 ASP B C 1
ATOM 1500 O O . ASP B 1 51 ? -10.523 21.766 -4.465 1 60.41 51 ASP B O 1
ATOM 1504 N N . PRO B 1 52 ? -9.797 23.281 -5.969 1 64.12 52 PRO B N 1
ATOM 1505 C CA . PRO B 1 52 ? -8.695 22.391 -6.309 1 64.12 52 PRO B CA 1
ATOM 1506 C C . PRO B 1 52 ? -7.895 21.953 -5.086 1 64.12 52 PRO B C 1
ATOM 1508 O O . PRO B 1 52 ? -7.852 22.656 -4.082 1 64.12 52 PRO B O 1
ATOM 1511 N N . ASP B 1 53 ? -7.309 20.719 -5.195 1 69.38 53 ASP B N 1
ATOM 1512 C CA . ASP B 1 53 ? -6.484 20.203 -4.102 1 69.38 53 ASP B CA 1
ATOM 1513 C C . ASP B 1 53 ? -5.355 21.188 -3.771 1 69.38 53 ASP B C 1
ATOM 1515 O O . ASP B 1 53 ? -4.758 21.781 -4.668 1 69.38 53 ASP B O 1
ATOM 1519 N N . ASP B 1 54 ? -5.27 21.453 -2.541 1 80.75 54 ASP B N 1
ATOM 1520 C CA . ASP B 1 54 ? -4.191 22.328 -2.072 1 80.75 54 ASP B CA 1
ATOM 1521 C C . ASP B 1 54 ? -2.959 21.516 -1.689 1 80.75 54 ASP B C 1
ATOM 1523 O O . ASP B 1 54 ? -3.072 20.453 -1.051 1 80.75 54 ASP B O 1
ATOM 1527 N N . THR B 1 55 ? -1.84 21.938 -2.271 1 88.31 55 THR B N 1
ATOM 1528 C CA . THR B 1 55 ? -0.569 21.406 -1.793 1 88.31 55 THR B CA 1
ATOM 1529 C C . THR B 1 55 ? -0.163 22.078 -0.482 1 88.31 55 THR B C 1
ATOM 1531 O O . THR B 1 55 ? 0.01 23.297 -0.427 1 88.31 55 THR B O 1
ATOM 1534 N N . LEU B 1 56 ? -0.004 21.234 0.488 1 91.25 56 LEU B N 1
ATOM 1535 C CA . LEU B 1 56 ? 0.347 21.75 1.806 1 91.25 56 LEU B CA 1
ATOM 1536 C C . LEU B 1 56 ? 1.86 21.812 1.984 1 91.25 56 LEU B C 1
ATOM 1538 O O . LEU B 1 56 ? 2.381 22.703 2.648 1 91.25 56 LEU B O 1
ATOM 1542 N N . ASP B 1 57 ? 2.508 20.875 1.505 1 95.81 57 ASP B N 1
ATOM 1543 C CA . ASP B 1 57 ? 3.959 20.766 1.621 1 95.81 57 ASP B CA 1
ATOM 1544 C C . ASP B 1 57 ? 4.527 19.844 0.546 1 95.81 57 ASP B C 1
ATOM 1546 O O . ASP B 1 57 ? 3.789 19.078 -0.083 1 95.81 57 ASP B O 1
ATOM 1550 N N . ALA B 1 58 ? 5.82 20.016 0.223 1 97.75 58 ALA B N 1
ATOM 1551 C CA . ALA B 1 58 ? 6.527 19.172 -0.736 1 97.75 58 ALA B CA 1
ATOM 1552 C C . ALA B 1 58 ? 7.988 18.984 -0.331 1 97.75 58 ALA B C 1
ATOM 1554 O O . ALA B 1 58 ? 8.609 19.906 0.209 1 97.75 58 ALA B O 1
ATOM 1555 N N . THR B 1 59 ? 8.5 17.844 -0.582 1 98.44 59 THR B N 1
ATOM 1556 C CA . THR B 1 59 ? 9.906 17.578 -0.276 1 98.44 59 THR B CA 1
ATOM 1557 C C . THR B 1 59 ? 10.453 16.469 -1.166 1 98.44 59 THR B C 1
ATOM 1559 O O . THR B 1 59 ? 9.719 15.867 -1.951 1 98.44 59 THR B O 1
ATOM 1562 N N . LEU B 1 60 ? 11.742 16.266 -1.129 1 98.62 60 LEU B N 1
ATOM 1563 C CA . LEU B 1 60 ? 12.422 15.125 -1.738 1 98.62 60 LEU B CA 1
ATOM 1564 C C . LEU B 1 60 ? 12.922 14.164 -0.673 1 98.62 60 LEU B C 1
ATOM 1566 O O . LEU B 1 60 ? 13.414 14.586 0.377 1 98.62 60 LEU B O 1
ATOM 1570 N N . SER B 1 61 ? 12.672 12.906 -0.931 1 98.75 61 SER B N 1
ATOM 1571 C CA . SER B 1 61 ? 13.273 11.953 -0.008 1 98.75 61 SER B CA 1
ATOM 1572 C C . SER B 1 61 ? 14.781 12.125 0.066 1 98.75 61 SER B C 1
ATOM 1574 O O . SER B 1 61 ? 15.43 12.461 -0.933 1 98.75 61 SER B O 1
ATOM 1576 N N . ASP B 1 62 ? 15.367 11.883 1.176 1 98.56 62 ASP B N 1
ATOM 1577 C CA . ASP B 1 62 ? 16.797 12.109 1.394 1 98.56 62 ASP B CA 1
ATOM 1578 C C . ASP B 1 62 ? 17.609 10.867 1.046 1 98.56 62 ASP B C 1
ATOM 1580 O O . ASP B 1 62 ? 17.109 9.953 0.384 1 98.56 62 ASP B O 1
ATOM 1584 N N . TYR B 1 63 ? 18.906 10.82 1.47 1 98 63 TYR B N 1
ATOM 1585 C CA . TYR B 1 63 ? 19.844 9.758 1.094 1 98 63 TYR B CA 1
ATOM 1586 C C . TYR B 1 63 ? 19.422 8.43 1.698 1 98 63 TYR B C 1
ATOM 1588 O O . TYR B 1 63 ? 19.891 7.367 1.267 1 98 63 TYR B O 1
ATOM 1596 N N . GLU B 1 64 ? 18.578 8.422 2.711 1 98 64 GLU B N 1
ATOM 1597 C CA . GLU B 1 64 ? 18.062 7.191 3.312 1 98 64 GLU B CA 1
ATOM 1598 C C . GLU B 1 64 ? 16.672 6.871 2.801 1 98 64 GLU B C 1
ATOM 1600 O O . GLU B 1 64 ? 16.016 5.941 3.285 1 98 64 GLU B O 1
ATOM 1605 N N . GLY B 1 65 ? 16.141 7.668 1.877 1 98.62 65 GLY B N 1
ATOM 1606 C CA . GLY B 1 65 ? 14.797 7.492 1.365 1 98.62 65 GLY B CA 1
ATOM 1607 C C . GLY B 1 65 ? 13.734 8.094 2.264 1 98.62 65 GLY B C 1
ATOM 1608 O O . GLY B 1 65 ? 12.547 7.84 2.082 1 98.62 65 GLY B O 1
ATOM 1609 N N . LYS B 1 66 ? 14.156 8.859 3.178 1 98.69 66 LYS B N 1
ATOM 1610 C CA . LYS B 1 66 ? 13.234 9.398 4.168 1 98.69 66 LYS B CA 1
ATOM 1611 C C . LYS B 1 66 ? 12.633 10.719 3.699 1 98.69 66 LYS B C 1
ATOM 1613 O O . LYS B 1 66 ? 13.273 11.477 2.965 1 98.69 66 LYS B O 1
ATOM 1618 N N . PHE B 1 67 ? 11.438 10.922 4.074 1 98.75 67 PHE B N 1
ATOM 1619 C CA . PHE B 1 67 ? 10.789 12.203 3.861 1 98.75 67 PHE B CA 1
ATOM 1620 C C . PHE B 1 67 ? 10 12.625 5.098 1 98.75 67 PHE B C 1
ATOM 1622 O O . PHE B 1 67 ? 9.609 11.781 5.906 1 98.75 67 PHE B O 1
ATOM 1629 N N . LYS B 1 68 ? 9.836 13.852 5.266 1 98.44 68 LYS B N 1
ATOM 1630 C CA . LYS B 1 68 ? 8.984 14.469 6.281 1 98.44 68 LYS B CA 1
ATOM 1631 C C . LYS B 1 68 ? 8.242 15.672 5.719 1 98.44 68 LYS B C 1
ATOM 1633 O O . LYS B 1 68 ? 8.828 16.516 5.035 1 98.44 68 LYS B O 1
ATOM 1638 N N . LEU B 1 69 ? 6.961 15.672 5.926 1 97.94 69 LEU B N 1
ATOM 1639 C CA . LEU B 1 69 ? 6.102 16.75 5.438 1 97.94 69 LEU B CA 1
ATOM 1640 C C . LEU B 1 69 ? 5.203 17.266 6.551 1 97.94 69 LEU B C 1
ATOM 1642 O O . LEU B 1 69 ? 4.754 16.5 7.402 1 97.94 69 LEU B O 1
ATOM 1646 N N . GLU B 1 70 ? 5.012 18.531 6.527 1 95.81 70 GLU B N 1
ATOM 1647 C CA . GLU B 1 70 ? 4.117 19.188 7.477 1 95.81 70 GLU B CA 1
ATOM 1648 C C . GLU B 1 70 ? 3.264 20.25 6.789 1 95.81 70 GLU B C 1
ATOM 1650 O O . GLU B 1 70 ? 3.754 20.984 5.934 1 95.81 70 GLU B O 1
ATOM 1655 N N . GLY B 1 71 ? 2.033 20.203 7.141 1 92.19 71 GLY B N 1
ATOM 1656 C CA . GLY B 1 71 ? 1.13 21.188 6.574 1 92.19 71 GLY B CA 1
ATOM 1657 C C . GLY B 1 71 ? 0.005 21.578 7.512 1 92.19 71 GLY B C 1
ATOM 1658 O O . GLY B 1 71 ? -0.302 20.844 8.461 1 92.19 71 GLY B O 1
ATOM 1659 N N . VAL B 1 72 ? -0.452 22.812 7.301 1 85.88 72 VAL B N 1
ATOM 1660 C CA . VAL B 1 72 ? -1.589 23.328 8.047 1 85.88 72 VAL B CA 1
ATOM 1661 C C . VAL B 1 72 ? -2.705 23.719 7.086 1 85.88 72 VAL B C 1
ATOM 1663 O O . VAL B 1 72 ? -2.443 24.281 6.016 1 85.88 72 VAL B O 1
ATOM 1666 N N . GLU B 1 73 ? -3.811 23.281 7.375 1 81.31 73 GLU B N 1
ATOM 1667 C CA . GLU B 1 73 ? -4.957 23.672 6.559 1 81.31 73 GLU B CA 1
ATOM 1668 C C . GLU B 1 73 ? -6.105 24.188 7.422 1 81.31 73 GLU B C 1
ATOM 1670 O O . GLU B 1 73 ? -6.375 23.625 8.492 1 81.31 73 GLU B O 1
ATOM 1675 N N . ASP B 1 74 ? -6.691 25.25 6.934 1 74.19 74 ASP B N 1
ATOM 1676 C CA . ASP B 1 74 ? -7.898 25.781 7.555 1 74.19 74 ASP B CA 1
ATOM 1677 C C . ASP B 1 74 ? -9.156 25.266 6.855 1 74.19 74 ASP B C 1
ATOM 1679 O O . ASP B 1 74 ? -9.344 25.484 5.66 1 74.19 74 ASP B O 1
ATOM 1683 N N . GLU B 1 75 ? -9.789 24.406 7.434 1 71.81 75 GLU B N 1
ATOM 1684 C CA . GLU B 1 75 ? -11 23.891 6.809 1 71.81 75 GLU B CA 1
ATOM 1685 C C . GLU B 1 75 ? -12.148 23.812 7.816 1 71.81 75 GLU B C 1
ATOM 1687 O O . GLU B 1 75 ? -11.914 23.734 9.023 1 71.81 75 GLU B O 1
ATOM 1692 N N . PHE B 1 76 ? -13.391 24 7.332 1 68.12 76 PHE B N 1
ATOM 1693 C CA . PHE B 1 76 ? -14.578 23.906 8.164 1 68.12 76 PHE B CA 1
ATOM 1694 C C . PHE B 1 76 ? -14.805 22.469 8.641 1 68.12 76 PHE B C 1
ATOM 1696 O O . PHE B 1 76 ? -15.352 22.25 9.727 1 68.12 76 PHE B O 1
ATOM 1703 N N . LYS B 1 77 ? -14.508 21.625 7.777 1 73.12 77 LYS B N 1
ATOM 1704 C CA . LYS B 1 77 ? -14.641 20.203 8.086 1 73.12 77 LYS B CA 1
ATOM 1705 C C . LYS B 1 77 ? -13.281 19.531 8.219 1 73.12 77 LYS B C 1
ATOM 1707 O O . LYS B 1 77 ? -12.242 20.188 8.078 1 73.12 77 LYS B O 1
ATOM 1712 N N . SER B 1 78 ? -13.352 18.344 8.656 1 76.56 78 SER B N 1
ATOM 1713 C CA . SER B 1 78 ? -12.117 17.562 8.734 1 76.56 78 SER B CA 1
ATOM 1714 C C . SER B 1 78 ? -11.445 17.469 7.371 1 76.56 78 SER B C 1
ATOM 1716 O O . SER B 1 78 ? -12.109 17.25 6.359 1 76.56 78 SER B O 1
ATOM 1718 N N . ILE B 1 79 ? -10.188 17.781 7.371 1 82.06 79 ILE B N 1
ATOM 1719 C CA . ILE B 1 79 ? -9.422 17.703 6.129 1 82.06 79 ILE B CA 1
ATOM 1720 C C . ILE B 1 79 ? -9.242 16.234 5.723 1 82.06 79 ILE B C 1
ATOM 1722 O O . ILE B 1 79 ? -9.336 15.344 6.562 1 82.06 79 ILE B O 1
ATOM 1726 N N . LYS B 1 80 ? -9.062 15.969 4.469 1 88.06 80 LYS B N 1
ATOM 1727 C CA . LYS B 1 80 ? -8.758 14.656 3.9 1 88.06 80 LYS B CA 1
ATOM 1728 C C . LYS B 1 80 ? -7.371 14.648 3.258 1 88.06 80 LYS B C 1
ATOM 1730 O O . LYS B 1 80 ? -7.25 14.641 2.031 1 88.06 80 LYS B O 1
ATOM 1735 N N . PRO B 1 81 ? -6.363 14.633 4.141 1 90.88 81 PRO B N 1
ATOM 1736 C CA . PRO B 1 81 ? -4.996 14.711 3.623 1 90.88 81 PRO B CA 1
ATOM 1737 C C . PRO B 1 81 ? -4.543 13.414 2.951 1 90.88 81 PRO B C 1
ATOM 1739 O O . PRO B 1 81 ? -5.051 12.336 3.273 1 90.88 81 PRO B O 1
ATOM 1742 N N . TYR B 1 82 ? -3.697 13.516 1.995 1 92.06 82 TYR B N 1
ATOM 1743 C CA . TYR B 1 82 ? -3.035 12.383 1.361 1 92.06 82 TYR B CA 1
ATOM 1744 C C . TYR B 1 82 ? -1.639 12.766 0.884 1 92.06 82 TYR B C 1
ATOM 1746 O O . TYR B 1 82 ? -1.332 13.945 0.72 1 92.06 82 TYR B O 1
ATOM 1754 N N . ILE B 1 83 ? -0.807 11.789 0.736 1 94.44 83 ILE B N 1
ATOM 1755 C CA . ILE B 1 83 ? 0.477 12.047 0.095 1 94.44 83 ILE B CA 1
ATOM 1756 C C . ILE B 1 83 ? 0.46 11.516 -1.334 1 94.44 83 ILE B C 1
ATOM 1758 O O . ILE B 1 83 ? -0.173 10.492 -1.612 1 94.44 83 ILE B O 1
ATOM 1762 N N . GLU B 1 84 ? 1.062 12.234 -2.148 1 94.81 84 GLU B N 1
ATOM 1763 C CA . GLU B 1 84 ? 1.313 11.812 -3.523 1 94.81 84 GLU B CA 1
ATOM 1764 C C . GLU B 1 84 ? 2.809 11.672 -3.793 1 94.81 84 GLU B C 1
ATOM 1766 O O . GLU B 1 84 ? 3.584 12.594 -3.533 1 94.81 84 GLU B O 1
ATOM 1771 N N . ILE B 1 85 ? 3.172 10.547 -4.262 1 96.5 85 ILE B N 1
ATOM 1772 C CA . ILE B 1 85 ? 4.57 10.242 -4.543 1 96.5 85 ILE B CA 1
ATOM 1773 C C . ILE B 1 85 ? 4.77 10.078 -6.047 1 96.5 85 ILE B C 1
ATOM 1775 O O . ILE B 1 85 ? 4.129 9.234 -6.68 1 96.5 85 ILE B O 1
ATOM 1779 N N . ILE B 1 86 ? 5.586 10.922 -6.621 1 96.75 86 ILE B N 1
ATOM 1780 C CA . ILE B 1 86 ? 5.895 10.867 -8.047 1 96.75 86 ILE B CA 1
ATOM 1781 C C . ILE B 1 86 ? 7.246 10.18 -8.25 1 96.75 86 ILE B C 1
ATOM 1783 O O . ILE B 1 86 ? 8.281 10.68 -7.793 1 96.75 86 ILE B O 1
ATOM 1787 N N . HIS B 1 87 ? 7.238 9.117 -8.93 1 96.25 87 HIS B N 1
ATOM 1788 C CA . HIS B 1 87 ? 8.469 8.336 -8.992 1 96.25 87 HIS B CA 1
ATOM 1789 C C . HIS B 1 87 ? 8.539 7.523 -10.281 1 96.25 87 HIS B C 1
ATOM 1791 O O . HIS B 1 87 ? 7.574 7.492 -11.055 1 96.25 87 HIS B O 1
ATOM 1797 N N . LYS B 1 88 ? 9.688 6.902 -10.5 1 94.56 88 LYS B N 1
ATOM 1798 C CA . LYS B 1 88 ? 9.922 6.121 -11.711 1 94.56 88 LYS B CA 1
ATOM 1799 C C . LYS B 1 88 ? 10.078 4.637 -11.383 1 94.56 88 LYS B C 1
ATOM 1801 O O . LYS B 1 88 ? 10.531 3.855 -12.227 1 94.56 88 LYS B O 1
ATOM 1806 N N . CYS B 1 89 ? 9.75 4.273 -10.164 1 93.62 89 CYS B N 1
ATOM 1807 C CA . CYS B 1 89 ? 9.875 2.875 -9.773 1 93.62 89 CYS B CA 1
ATOM 1808 C C . CYS B 1 89 ? 8.938 1.995 -10.594 1 93.62 89 CYS B C 1
ATOM 1810 O O . CYS B 1 89 ? 7.723 2.178 -10.562 1 93.62 89 CYS B O 1
ATOM 1812 N N . GLU B 1 90 ? 9.469 0.984 -11.344 1 88.69 90 GLU B N 1
ATOM 1813 C CA . GLU B 1 90 ? 8.727 -0.019 -12.102 1 88.69 90 GLU B CA 1
ATOM 1814 C C . GLU B 1 90 ? 7.762 0.635 -13.086 1 88.69 90 GLU B C 1
ATOM 1816 O O . GLU B 1 90 ? 6.586 0.267 -13.141 1 88.69 90 GLU B O 1
ATOM 1821 N N . VAL B 1 91 ? 8.141 1.62 -13.719 1 87.88 91 VAL B N 1
ATOM 1822 C CA . VAL B 1 91 ? 7.332 2.244 -14.766 1 87.88 91 VAL B CA 1
ATOM 1823 C C . VAL B 1 91 ? 7.473 1.46 -16.062 1 87.88 91 VAL B C 1
ATOM 1825 O O . VAL B 1 91 ? 8.508 0.844 -16.312 1 87.88 91 VAL B O 1
ATOM 1828 N N . SER B 1 92 ? 6.422 1.399 -16.859 1 82.56 92 SER B N 1
ATOM 1829 C CA . SER B 1 92 ? 6.426 0.683 -18.125 1 82.56 92 SER B CA 1
ATOM 1830 C C . SER B 1 92 ? 7.246 1.426 -19.172 1 82.56 92 SER B C 1
ATOM 1832 O O . SER B 1 92 ? 7.977 0.806 -19.953 1 82.56 92 SER B O 1
ATOM 1834 N N . ASN B 1 93 ? 7.105 2.773 -19.219 1 88.25 93 ASN B N 1
ATOM 1835 C CA . ASN B 1 93 ? 7.824 3.678 -20.109 1 88.25 93 ASN B CA 1
ATOM 1836 C C . ASN B 1 93 ? 8.719 4.641 -19.328 1 88.25 93 ASN B C 1
ATOM 1838 O O . ASN B 1 93 ? 8.227 5.438 -18.516 1 88.25 93 ASN B O 1
ATOM 1842 N N . ILE B 1 94 ? 9.984 4.578 -19.641 1 88.25 94 ILE B N 1
ATOM 1843 C CA . ILE B 1 94 ? 10.984 5.328 -18.891 1 88.25 94 ILE B CA 1
ATOM 1844 C C . ILE B 1 94 ? 10.703 6.824 -19 1 88.25 94 ILE B C 1
ATOM 1846 O O . ILE B 1 94 ? 11.172 7.617 -18.188 1 88.25 94 ILE B O 1
ATOM 1850 N N . MET B 1 95 ? 9.977 7.254 -19.938 1 93.25 95 MET B N 1
ATOM 1851 C CA . MET B 1 95 ? 9.656 8.664 -20.094 1 93.25 95 MET B CA 1
ATOM 1852 C C . MET B 1 95 ? 8.5 9.078 -19.188 1 93.25 95 MET B C 1
ATOM 1854 O O . MET B 1 95 ? 8.211 10.266 -19.047 1 93.25 95 MET B O 1
ATOM 1858 N N . CYS B 1 96 ? 7.93 8.086 -18.641 1 94.38 96 CYS B N 1
ATOM 1859 C CA . CYS B 1 96 ? 6.766 8.359 -17.812 1 94.38 96 CYS B CA 1
ATOM 1860 C C . CYS B 1 96 ? 7.121 8.266 -16.328 1 94.38 96 CYS B C 1
ATOM 1862 O O . CYS B 1 96 ? 8.18 7.746 -15.977 1 94.38 96 CYS B O 1
ATOM 1864 N N . ASN B 1 97 ? 6.383 8.953 -15.531 1 95 97 ASN B N 1
ATOM 1865 C CA . ASN B 1 97 ? 6.406 8.781 -14.078 1 95 97 ASN B CA 1
ATOM 1866 C C . ASN B 1 97 ? 5.148 8.078 -13.578 1 95 97 ASN B C 1
ATOM 1868 O O . ASN B 1 97 ? 4.133 8.047 -14.273 1 95 97 ASN B O 1
ATOM 1872 N N . ARG B 1 98 ? 5.316 7.5 -12.422 1 93.12 98 ARG B N 1
ATOM 1873 C CA . ARG B 1 98 ? 4.172 6.965 -11.688 1 93.12 98 ARG B CA 1
ATOM 1874 C C . ARG B 1 98 ? 3.795 7.871 -10.523 1 93.12 98 ARG B C 1
ATOM 1876 O O . ARG B 1 98 ? 4.668 8.375 -9.812 1 93.12 98 ARG B O 1
ATOM 1883 N N . SER B 1 99 ? 2.498 8.094 -10.438 1 93.62 99 SER B N 1
ATOM 1884 C CA . SER B 1 99 ? 1.953 8.797 -9.273 1 93.62 99 SER B CA 1
ATOM 1885 C C . SER B 1 99 ? 1.234 7.832 -8.336 1 93.62 99 SER B C 1
ATOM 1887 O O . SER B 1 99 ? 0.258 7.188 -8.727 1 93.62 99 SER B O 1
ATOM 1889 N N . THR B 1 100 ? 1.784 7.715 -7.145 1 92.38 100 THR B N 1
ATOM 1890 C CA . THR B 1 100 ? 1.169 6.855 -6.141 1 92.38 100 THR B CA 1
ATOM 1891 C C . THR B 1 100 ? 0.582 7.684 -5 1 92.38 100 THR B C 1
ATOM 1893 O O . THR B 1 100 ? 1.25 8.57 -4.461 1 92.38 100 THR B O 1
ATOM 1896 N N . ILE B 1 101 ? -0.676 7.332 -4.602 1 91.56 101 ILE B N 1
ATOM 1897 C CA . ILE B 1 101 ? -1.37 8.125 -3.594 1 91.56 101 ILE B CA 1
ATOM 1898 C C . ILE B 1 101 ? -1.648 7.262 -2.363 1 91.56 101 ILE B C 1
ATOM 1900 O O . ILE B 1 101 ? -2.1 6.121 -2.486 1 91.56 101 ILE B O 1
ATOM 1904 N N . TYR B 1 102 ? -1.287 7.773 -1.227 1 90.69 102 TYR B N 1
ATOM 1905 C CA . TYR B 1 102 ? -1.653 7.184 0.057 1 90.69 102 TYR B CA 1
ATOM 1906 C C . TYR B 1 102 ? -2.486 8.156 0.884 1 90.69 102 TYR B C 1
ATOM 1908 O O . TYR B 1 102 ? -2.027 9.25 1.219 1 90.69 102 TYR B O 1
ATOM 1916 N N . ARG B 1 103 ? -3.629 7.727 1.267 1 87.88 103 ARG B N 1
ATOM 1917 C CA . ARG B 1 103 ? -4.484 8.562 2.107 1 87.88 103 ARG B CA 1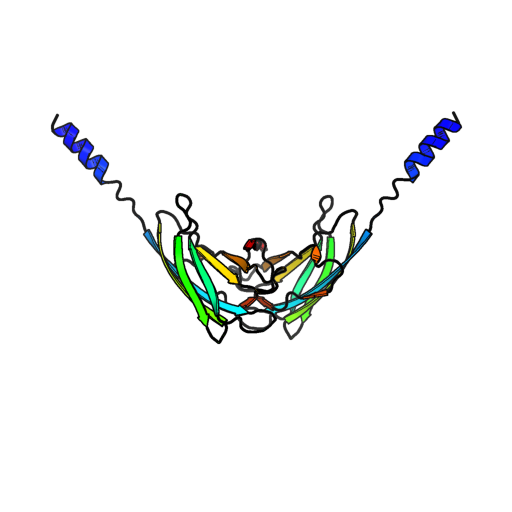
ATOM 1918 C C . ARG B 1 103 ? -4.094 8.438 3.576 1 87.88 103 ARG B C 1
ATOM 1920 O O . ARG B 1 103 ? -3.592 7.398 4.008 1 87.88 103 ARG B O 1
ATOM 1927 N N . ILE B 1 104 ? -4.324 9.508 4.258 1 88.88 104 ILE B N 1
ATOM 1928 C CA . ILE B 1 104 ? -4.066 9.539 5.691 1 88.88 104 ILE B CA 1
ATOM 1929 C C . ILE B 1 104 ? -5.395 9.547 6.453 1 88.88 104 ILE B C 1
ATOM 1931 O O . ILE B 1 104 ? -6.258 10.391 6.195 1 88.88 104 ILE B O 1
ATOM 1935 N N . ASP B 1 105 ? -5.547 8.633 7.328 1 84.69 105 ASP B N 1
ATOM 1936 C CA . ASP B 1 105 ? -6.762 8.508 8.133 1 84.69 105 ASP B CA 1
ATOM 1937 C C . ASP B 1 105 ? -7.004 9.773 8.953 1 84.69 105 ASP B C 1
ATOM 1939 O O . ASP B 1 105 ? -6.062 10.352 9.5 1 84.69 105 ASP B O 1
ATOM 1943 N N . GLN B 1 106 ? -8.258 10.148 9.062 1 83.88 106 GLN B N 1
ATOM 1944 C CA . GLN B 1 106 ? -8.625 11.352 9.797 1 83.88 106 GLN B CA 1
ATOM 1945 C C . GLN B 1 106 ? -8.172 11.273 11.25 1 83.88 106 GLN B C 1
ATOM 1947 O O . GLN B 1 106 ? -7.848 12.297 11.859 1 83.88 106 GLN B O 1
ATOM 1952 N N . LYS B 1 107 ? -8.133 10.117 11.828 1 83.56 107 LYS B N 1
ATOM 1953 C CA . LYS B 1 107 ? -7.742 9.938 13.227 1 83.56 107 LYS B CA 1
ATOM 1954 C C . LYS B 1 107 ? -6.281 10.328 13.438 1 83.56 107 LYS B C 1
ATOM 1956 O O . LYS B 1 107 ? -5.836 10.484 14.578 1 83.56 107 LYS B O 1
ATOM 1961 N N . GLN B 1 108 ? -5.613 10.414 12.312 1 87.44 108 GLN B N 1
ATOM 1962 C CA . GLN B 1 108 ? -4.199 10.75 12.406 1 87.44 108 GLN B CA 1
ATOM 1963 C C . GLN B 1 108 ? -3.994 12.266 12.352 1 87.44 108 GLN B C 1
ATOM 1965 O O . GLN B 1 108 ? -2.881 12.75 12.562 1 87.44 108 GLN B O 1
ATOM 1970 N N . ILE B 1 109 ? -4.984 13.031 12.086 1 86.62 109 ILE B N 1
ATOM 1971 C CA . ILE B 1 109 ? -4.867 14.484 11.984 1 86.62 109 ILE B CA 1
ATOM 1972 C C . ILE B 1 109 ? -4.473 15.062 13.344 1 86.62 109 ILE B C 1
ATOM 1974 O O . ILE B 1 109 ? -5.004 14.656 14.383 1 86.62 109 ILE B O 1
ATOM 1978 N N . GLY B 1 110 ? -3.574 16.031 13.344 1 88.25 110 GLY B N 1
ATOM 1979 C CA . GLY B 1 110 ? -3.072 16.625 14.578 1 88.25 110 GLY B CA 1
ATOM 1980 C C . GLY B 1 110 ? -1.964 15.812 15.219 1 88.25 110 GLY B C 1
ATOM 1981 O O . GLY B 1 110 ? -1.461 16.172 16.281 1 88.25 110 GLY B O 1
ATOM 1982 N N . LYS B 1 111 ? -1.611 14.703 14.609 1 89.5 111 LYS B N 1
ATOM 1983 C CA . LYS B 1 111 ? -0.536 13.844 15.094 1 89.5 111 LYS B CA 1
ATOM 1984 C C . LYS B 1 111 ? 0.604 13.766 14.086 1 89.5 111 LYS B C 1
ATOM 1986 O O . LYS B 1 111 ? 0.514 14.328 12.992 1 89.5 111 LYS B O 1
ATOM 1991 N N . ASN B 1 112 ? 1.729 13.227 14.539 1 93.06 112 ASN B N 1
ATOM 1992 C CA . ASN B 1 112 ? 2.832 12.883 13.648 1 93.06 112 ASN B CA 1
ATOM 1993 C C . ASN B 1 112 ? 2.723 11.445 13.156 1 93.06 112 ASN B C 1
ATOM 1995 O O . ASN B 1 112 ? 3.08 10.508 13.867 1 93.06 112 ASN B O 1
ATOM 1999 N N . TYR B 1 113 ? 2.137 11.375 12.008 1 93.19 113 TYR B N 1
ATOM 2000 C CA . TYR B 1 113 ? 1.943 10.031 11.469 1 93.19 113 TYR B CA 1
ATOM 2001 C C . TYR B 1 113 ? 3.162 9.586 10.672 1 93.19 113 TYR B C 1
ATOM 2003 O O . TYR B 1 113 ? 3.627 10.305 9.781 1 93.19 113 TYR B O 1
ATOM 2011 N N . ASP B 1 114 ? 3.609 8.367 10.984 1 95 114 ASP B N 1
ATOM 2012 C CA . ASP B 1 114 ? 4.738 7.777 10.266 1 95 114 ASP B CA 1
ATOM 2013 C C . ASP B 1 114 ? 4.305 6.535 9.484 1 95 114 ASP B C 1
ATOM 2015 O O . ASP B 1 114 ? 3.941 5.52 10.086 1 95 114 ASP B O 1
ATOM 2019 N N . PHE B 1 115 ? 4.457 6.633 8.102 1 93.94 115 PHE B N 1
ATOM 2020 C CA . PHE B 1 115 ? 4.133 5.5 7.242 1 93.94 115 PHE B CA 1
ATOM 2021 C C . PHE B 1 115 ? 5.141 4.371 7.43 1 93.94 115 PHE B C 1
ATOM 2023 O O . PHE B 1 115 ? 4.898 3.242 7.004 1 93.94 115 PHE B O 1
ATOM 2030 N N . GLN B 1 116 ? 6.289 4.785 8.031 1 95.38 116 GLN B N 1
ATOM 2031 C CA . GLN B 1 116 ? 7.426 3.867 8.086 1 95.38 116 GLN B CA 1
ATOM 2032 C C . GLN B 1 116 ? 7.934 3.539 6.688 1 95.38 116 GLN B C 1
ATOM 2034 O O . GLN B 1 116 ? 8.312 4.434 5.934 1 95.38 116 GLN B O 1
ATOM 2039 N N . TYR B 1 117 ? 7.809 2.256 6.242 1 95.69 117 TYR B N 1
ATOM 2040 C CA . TYR B 1 117 ? 8.281 1.94 4.898 1 95.69 117 TYR B CA 1
ATOM 2041 C C . TYR B 1 117 ? 7.145 2 3.889 1 95.69 117 TYR B C 1
ATOM 2043 O O . TYR B 1 117 ? 6.047 1.499 4.148 1 95.69 117 TYR B O 1
ATOM 2051 N N . ILE B 1 118 ? 7.387 2.607 2.844 1 94.62 118 ILE B N 1
ATOM 2052 C CA . ILE B 1 118 ? 6.527 2.553 1.667 1 94.62 118 ILE B CA 1
ATOM 2053 C C . ILE B 1 118 ? 7.281 1.908 0.506 1 94.62 118 ILE B C 1
ATOM 2055 O O . ILE B 1 118 ? 8.281 2.449 0.029 1 94.62 118 ILE B O 1
ATOM 2059 N N . ASN B 1 119 ? 6.824 0.833 0.126 1 94.88 119 ASN B N 1
ATOM 2060 C CA . ASN B 1 119 ? 7.41 0.137 -1.015 1 94.88 119 ASN B CA 1
ATOM 2061 C C . ASN B 1 119 ? 6.746 0.549 -2.324 1 94.88 119 ASN B C 1
ATOM 2063 O O . ASN B 1 119 ? 5.598 0.18 -2.588 1 94.88 119 ASN B O 1
ATOM 2067 N N . LEU B 1 120 ? 7.508 1.14 -3.174 1 94.5 120 LEU B N 1
ATOM 2068 C CA . LEU B 1 120 ? 6.961 1.773 -4.367 1 94.5 120 LEU B CA 1
ATOM 2069 C C . LEU B 1 120 ? 6.715 0.744 -5.465 1 94.5 120 LEU B C 1
ATOM 2071 O O . LEU B 1 120 ? 6.098 1.056 -6.488 1 94.5 120 LEU B O 1
ATOM 2075 N N . ASN B 1 121 ? 7.129 -0.468 -5.234 1 90.31 121 ASN B N 1
ATOM 2076 C CA . ASN B 1 121 ? 6.875 -1.541 -6.191 1 90.31 121 ASN B CA 1
ATOM 2077 C C . ASN B 1 121 ? 5.395 -1.917 -6.23 1 90.31 121 ASN B C 1
ATOM 2079 O O . ASN B 1 121 ? 4.914 -2.443 -7.234 1 90.31 121 ASN B O 1
ATOM 2083 N N . ILE B 1 122 ? 4.797 -1.702 -5.082 1 87.12 122 ILE B N 1
ATOM 2084 C CA . ILE B 1 122 ? 3.404 -2.127 -4.965 1 87.12 122 ILE B CA 1
ATOM 2085 C C . ILE B 1 122 ? 2.508 -1.17 -5.746 1 87.12 122 ILE B C 1
ATOM 2087 O O . ILE B 1 122 ? 2.535 0.042 -5.52 1 87.12 122 ILE B O 1
ATOM 2091 N N . LYS B 1 123 ? 1.85 -1.782 -6.668 1 76.44 123 LYS B N 1
ATOM 2092 C CA . LYS B 1 123 ? 0.921 -0.958 -7.438 1 76.44 123 LYS B CA 1
ATOM 2093 C C . LYS B 1 123 ? -0.422 -0.832 -6.723 1 76.44 123 LYS B C 1
ATOM 2095 O O . LYS B 1 123 ? -1.034 -1.838 -6.359 1 76.44 123 LYS B O 1
ATOM 2100 N N . GLY B 1 124 ? -0.584 0.251 -6.062 1 64.62 124 GLY B N 1
ATOM 2101 C CA . GLY B 1 124 ? -1.828 0.498 -5.348 1 64.62 124 GLY B CA 1
ATOM 2102 C C . GLY B 1 124 ? -2.996 0.793 -6.273 1 64.62 124 GLY B C 1
ATOM 2103 O O . GLY B 1 124 ? -2.812 0.95 -7.48 1 64.62 124 GLY B O 1
ATOM 2104 N N . HIS B 1 125 ? -4.258 0.645 -5.695 1 59.91 125 HIS B N 1
ATOM 2105 C CA . HIS B 1 125 ? -5.484 0.868 -6.445 1 59.91 125 HIS B CA 1
ATOM 2106 C C . HIS B 1 125 ? -5.531 2.281 -7.02 1 59.91 125 HIS B C 1
ATOM 2108 O O . HIS B 1 125 ? -6.168 2.518 -8.047 1 59.91 125 HIS B O 1
ATOM 2114 N N . SER B 1 126 ? -4.66 3.174 -6.465 1 71.38 126 SER B N 1
ATOM 2115 C CA . SER B 1 126 ? -4.793 4.543 -6.949 1 71.38 126 SER B CA 1
ATOM 2116 C C . SER B 1 126 ? -3.523 5.004 -7.66 1 71.38 126 SER B C 1
ATOM 2118 O O . SER B 1 126 ? -3.162 6.18 -7.602 1 71.38 126 SER B O 1
ATOM 2120 N N . ASP B 1 127 ? -2.9 4.18 -8.344 1 81.62 127 ASP B N 1
ATOM 2121 C CA . ASP B 1 127 ? -1.7 4.543 -9.094 1 81.62 127 ASP B CA 1
ATOM 2122 C C . ASP B 1 127 ? -2.053 5.027 -10.5 1 81.62 127 ASP B C 1
ATOM 2124 O O . ASP B 1 127 ? -2.986 4.516 -11.117 1 81.62 127 ASP B O 1
ATOM 2128 N N . SER B 1 128 ? -1.396 6.125 -10.914 1 85.06 128 SER B N 1
ATOM 2129 C CA . SER B 1 128 ? -1.523 6.598 -12.289 1 85.06 128 SER B CA 1
ATOM 2130 C C . SER B 1 128 ? -0.158 6.879 -12.906 1 85.06 128 SER B C 1
ATOM 2132 O O . SER B 1 128 ? 0.791 7.223 -12.195 1 85.06 128 SER B O 1
ATOM 2134 N N . GLU B 1 129 ? -0.113 6.559 -14.172 1 85.88 129 GLU B N 1
ATOM 2135 C CA . GLU B 1 129 ? 1.101 6.93 -14.891 1 85.88 129 GLU B CA 1
ATOM 2136 C C . GLU B 1 129 ? 0.95 8.297 -15.562 1 85.88 129 GLU B C 1
ATOM 2138 O O . GLU B 1 129 ? -0.074 8.578 -16.188 1 85.88 129 GLU B O 1
ATOM 2143 N N . ILE B 1 130 ? 1.886 9.117 -15.312 1 87.38 130 ILE B N 1
ATOM 2144 C CA . ILE B 1 130 ? 1.921 10.453 -15.898 1 87.38 130 ILE B CA 1
ATOM 2145 C C . ILE B 1 130 ? 3.061 10.547 -16.906 1 87.38 130 ILE B C 1
ATOM 2147 O O . ILE B 1 130 ? 4.227 10.367 -16.562 1 87.38 130 ILE B O 1
ATOM 2151 N N . CYS B 1 131 ? 2.689 10.766 -18.234 1 86.25 131 CYS B N 1
ATOM 2152 C CA . CYS B 1 131 ? 3.67 10.828 -19.312 1 86.25 131 CYS B CA 1
ATOM 2153 C C . CYS B 1 131 ? 3.643 12.195 -19.984 1 86.25 131 CYS B C 1
ATOM 2155 O O . CYS B 1 131 ? 2.596 12.844 -20.047 1 86.25 131 CYS B O 1
#

Nearest PDB structures (foldseek):
  5ek8-assembly1_A  TM=6.408E-01  e=3.118E-06  Rippkaea orientalis PCC 8801
  1etb-assembly1_2  TM=5.703E-01  e=9.707E-04  Homo sapiens
  2gab-assembly1_A-2  TM=5.884E-01  e=4.135E-03  Homo sapiens
  1eta-assembly1_2  TM=5.813E-01  e=3.699E-03  Homo sapiens
  5fw8-assembly1_B-3  TM=5.361E-01  e=6.458E-03  Homo sapiens

Secondary structure (DSSP, 8-state):
-HHHHHHHHHHHHT----PEEEEEEEEEEEEETTEE--S-EEEEEE--SSS-PEEEEEEE--TTSEEEEEEEEEESS---EEEEEEE-TT-SSTT-EEEEEEE--GGGTTSEEEEEEEETTS--TT-EEE-/-HHHHHHHHHHHHT----PEEEEEEEEEEEEETTEE--S-EEEEEE--SSS-PEEEEEEE--TTSEEEEEEEEEESS---EEEEEEE-TT-SSTT-EEEEEEE--GGGTTSEEEEEEEETTS--TT-EEE-

InterPro domains:
  IPR001534 Transthyretin-like [PF01060] (28-104)
  IPR001534 Transthyretin-like [PTHR21700] (5-128)
  IPR038479 Transthyretin-like superfamily [G3DSA:2.60.40.3330] (21-127)

Foldseek 3Di:
DVVVVVVVVVVVPPCPLPFDKWKDKEKEFEDAPNAGDWQWKKWKWWDDPVDDIDTFFIDTQHPRRMDMTMGIDTDSD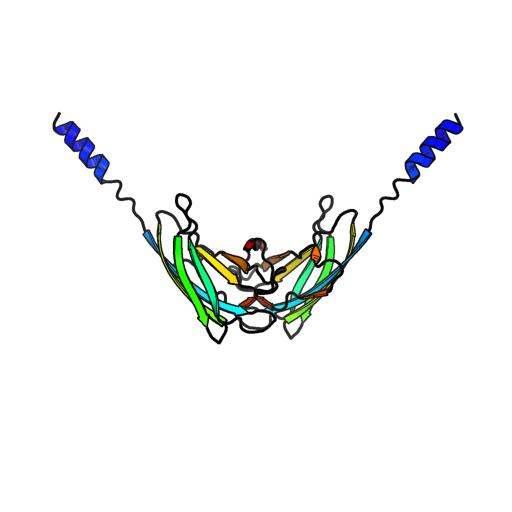QIWIKMWIWAQRPPPDNVKIKIDIDTDDSVCIPHYYYPYYDYPNDDDPPMDIGD/DVVVVVVVVVVVPPPPLPFDKWKDKEKEFEDAPNAGDWQWKKWKWWDDPVDDIDTFFIDTQHPRRMDMTMGIDTDSDQIWIKMWIWAQRPPPDNVKIKIDIDTDDSVCIPHYYYPYYDYPNDDDPPMDIGD